Protein AF-A0A813FL93-F1 (afdb_monomer_lite)

Foldseek 3Di:
DVVVCCVVPVVVLVVLQQVLQCVQVVHDPPDDGQQLVCLLAPDQPALPQLVSVVSNLVSVLVNCVVVVNNVVSVVLVVLVVVQVVVCVVVVNDNPPSVVSNPDDDRPSVSNNVNNDDDDPPDDPDPSSDDPVNVVVVVVVVVVVVVVVVVVVVVVPPPDPDPPDPQPADPVRDGDDPDDPDDDDDDDDDD

Secondary structure (DSSP, 8-state):
-HHHHHHH-HHHHHHHHHHHHHHHTTPPTTPPPPHHHHHHHH---TT-HHHHHHHHHHHHHHHHHHTT-HHHHHHHHHHHHHHHHHHHHTTT--TTTHHHHT-PPP-HHHHHTT-PPPPTT-----TTS-HHHHHHHHHHHHHHHHHHHHHHHHHSPPPPPP-----B-TTS-B-PPPP-----------

Sequence (190 aa):
MLRTALTSKPDYFTNHFRQVMRNSLNLATGVTTRSRDYVTMRTELSDHRPTINWAWLLGGVWDVLERGQPAEAQARVSLAMTVGEKVSVDHGSWMLWRGLSCEDLPPYALIAGHVRPPTPGVLTANRTADALWLEVLLSHLKEINTYSEARKRLTRGPSPAPLLPVHLDADGVPLLPKAKKNHLCYLDFL

Organism: Polarella glacialis (NCBI:txid89957)

pLDDT: mean 78.59, std 16.44, range [34.69, 96.19]

Structure (mmCIF, N/CA/C/O backbone):
data_AF-A0A813FL93-F1
#
_entry.id   AF-A0A813FL93-F1
#
loop_
_atom_site.group_PDB
_atom_site.id
_atom_site.type_symbol
_atom_site.label_atom_id
_atom_site.label_alt_id
_atom_site.label_comp_id
_atom_site.label_asym_id
_atom_site.label_entity_id
_atom_site.label_seq_id
_atom_site.pdbx_PDB_ins_code
_atom_site.Cartn_x
_atom_site.Cartn_y
_atom_site.Cartn_z
_atom_site.occupancy
_atom_site.B_iso_or_equiv
_atom_site.auth_seq_id
_atom_site.auth_comp_id
_atom_site.auth_asym_id
_atom_site.auth_atom_id
_atom_site.pdbx_PDB_model_num
ATOM 1 N N . MET A 1 1 ? -12.447 3.802 16.814 1.00 73.62 1 MET A N 1
ATOM 2 C CA . MET A 1 1 ? -13.586 3.345 15.985 1.00 73.62 1 MET A CA 1
ATOM 3 C C . MET A 1 1 ? -13.140 2.639 14.700 1.00 73.62 1 MET A C 1
ATOM 5 O O . MET A 1 1 ? -13.512 1.487 14.531 1.00 73.62 1 MET A O 1
ATOM 9 N N . LEU A 1 2 ? -12.276 3.229 13.855 1.00 83.75 2 LEU A N 1
ATOM 10 C CA . LEU A 1 2 ? -11.780 2.571 12.623 1.00 83.75 2 LEU A CA 1
ATOM 11 C C . LEU A 1 2 ? -11.099 1.207 12.860 1.00 83.75 2 LEU A C 1
ATOM 13 O O . LEU A 1 2 ? -11.343 0.259 12.123 1.00 83.75 2 LEU A O 1
ATOM 17 N N . ARG A 1 3 ? -10.308 1.075 13.935 1.00 86.62 3 ARG A N 1
ATOM 18 C CA . ARG A 1 3 ? -9.653 -0.195 14.305 1.00 86.62 3 ARG A CA 1
ATOM 19 C C . ARG A 1 3 ? -10.649 -1.342 14.514 1.00 86.62 3 ARG A C 1
ATOM 21 O O . ARG A 1 3 ? -10.398 -2.451 14.068 1.00 86.62 3 ARG A O 1
ATOM 28 N N . THR A 1 4 ? -11.774 -1.069 15.172 1.00 89.88 4 THR A N 1
ATOM 29 C CA . THR A 1 4 ? -12.840 -2.055 15.406 1.00 89.88 4 THR A CA 1
ATOM 30 C C . THR A 1 4 ? -13.600 -2.369 14.118 1.00 89.88 4 THR A C 1
ATOM 32 O O . THR A 1 4 ? -14.013 -3.505 13.900 1.00 89.88 4 THR A O 1
ATOM 35 N N . ALA A 1 5 ? -13.771 -1.378 13.238 1.00 87.56 5 ALA A N 1
ATOM 36 C CA . ALA A 1 5 ? -14.405 -1.576 11.936 1.00 87.56 5 ALA A CA 1
ATOM 37 C C . ALA A 1 5 ? -13.592 -2.522 11.037 1.00 87.56 5 ALA A C 1
ATOM 39 O O . ALA A 1 5 ? -14.183 -3.313 10.313 1.00 87.56 5 ALA A O 1
ATOM 40 N N . LEU A 1 6 ? -12.257 -2.495 11.126 1.00 88.69 6 LEU A N 1
ATOM 41 C CA . LEU A 1 6 ? -11.389 -3.363 10.326 1.00 88.69 6 LEU A CA 1
ATOM 42 C C . LEU A 1 6 ? -11.627 -4.859 10.594 1.00 88.69 6 LEU A C 1
ATOM 44 O O . LEU A 1 6 ? -11.587 -5.653 9.663 1.00 88.69 6 LEU A O 1
ATOM 48 N N . THR A 1 7 ? -11.896 -5.246 11.844 1.00 92.81 7 THR A N 1
ATOM 49 C CA . THR A 1 7 ? -12.172 -6.648 12.204 1.00 92.81 7 THR A CA 1
ATOM 50 C C . THR A 1 7 ? -13.645 -7.018 12.073 1.00 92.81 7 THR A C 1
ATOM 52 O O . THR A 1 7 ? -13.957 -8.146 11.711 1.00 92.81 7 THR A O 1
ATOM 55 N N . SER A 1 8 ? -14.557 -6.086 12.361 1.00 94.19 8 SER A N 1
ATOM 56 C CA . SER A 1 8 ? -16.004 -6.354 12.328 1.00 94.19 8 SER A CA 1
ATOM 57 C C . SER A 1 8 ? -16.630 -6.251 10.935 1.00 94.19 8 SER A C 1
ATOM 59 O O . SER A 1 8 ? -17.620 -6.928 10.671 1.00 94.19 8 SER A O 1
ATOM 61 N N . LYS A 1 9 ? -16.093 -5.399 10.052 1.00 92.62 9 LYS A N 1
ATOM 62 C CA . LYS A 1 9 ? -16.593 -5.155 8.686 1.00 92.62 9 LYS A CA 1
ATOM 63 C C . LYS A 1 9 ? -15.433 -4.913 7.698 1.00 92.62 9 LYS A C 1
ATOM 65 O O . LYS A 1 9 ? -15.362 -3.837 7.098 1.00 92.62 9 LYS A O 1
ATOM 70 N N . PRO A 1 10 ? -14.522 -5.885 7.502 1.00 90.81 10 PRO A N 1
ATOM 71 C CA . PRO A 1 10 ? -13.389 -5.739 6.580 1.00 90.81 10 PRO A CA 1
ATOM 72 C C . PRO A 1 10 ? -13.829 -5.464 5.133 1.00 90.81 10 PRO A C 1
ATOM 74 O O . PRO A 1 10 ? -13.189 -4.679 4.432 1.00 90.81 10 PRO A O 1
ATOM 77 N N . ASP A 1 11 ? -14.963 -6.033 4.714 1.00 91.69 11 ASP A N 1
ATOM 78 C CA . ASP A 1 11 ? -15.489 -5.906 3.349 1.00 91.69 11 ASP A CA 1
ATOM 79 C C . ASP A 1 11 ? -15.793 -4.465 2.945 1.00 91.69 11 ASP A C 1
ATOM 81 O O . ASP A 1 11 ? -15.722 -4.108 1.773 1.00 91.69 11 ASP A O 1
ATOM 85 N N . TYR A 1 12 ? -16.125 -3.604 3.906 1.00 90.94 12 TYR A N 1
ATOM 86 C CA . TYR A 1 12 ? -16.386 -2.199 3.621 1.00 90.94 12 TYR A CA 1
ATOM 87 C C . TYR A 1 12 ? -15.131 -1.493 3.082 1.00 90.94 12 TYR A C 1
ATOM 89 O O . TYR A 1 12 ? -15.214 -0.771 2.089 1.00 90.94 12 TYR A O 1
ATOM 97 N N . PHE A 1 13 ? -13.959 -1.761 3.667 1.00 90.12 13 PHE A N 1
ATOM 98 C CA . PHE A 1 13 ? -12.692 -1.173 3.225 1.00 90.12 13 PHE A CA 1
ATOM 99 C C . PHE A 1 13 ? -12.288 -1.691 1.847 1.00 90.12 13 PHE A C 1
ATOM 101 O O . PHE A 1 13 ? -11.890 -0.914 0.977 1.00 90.12 13 PHE A O 1
ATOM 108 N N . THR A 1 14 ? -12.418 -3.001 1.633 1.00 90.75 14 THR A N 1
ATOM 109 C CA . THR A 1 14 ? -12.028 -3.621 0.365 1.00 90.75 14 THR A CA 1
ATOM 110 C C . THR A 1 14 ? -12.966 -3.213 -0.769 1.00 90.75 14 THR A C 1
ATOM 112 O O . THR A 1 14 ? -12.498 -2.885 -1.859 1.00 90.75 14 THR A O 1
ATOM 115 N N . ASN A 1 15 ? -14.277 -3.140 -0.516 1.00 90.75 15 ASN A N 1
ATOM 116 C CA . ASN A 1 15 ? -15.260 -2.670 -1.491 1.00 90.75 15 ASN A CA 1
ATOM 117 C C . ASN A 1 15 ? -15.088 -1.186 -1.821 1.00 90.75 15 ASN A C 1
ATOM 119 O O . ASN A 1 15 ? -15.147 -0.837 -3.001 1.00 90.75 15 ASN A O 1
ATOM 123 N N . HIS A 1 16 ? -14.824 -0.339 -0.818 1.00 90.25 16 HIS A N 1
ATOM 124 C CA . HIS A 1 16 ? -14.510 1.074 -1.037 1.00 90.25 16 HIS A CA 1
ATOM 125 C C . HIS A 1 16 ? -13.288 1.219 -1.949 1.00 90.25 16 HIS A C 1
ATOM 127 O O . HIS A 1 16 ? -13.364 1.865 -2.994 1.00 90.25 16 HIS A O 1
ATOM 133 N N . PHE A 1 17 ? -12.184 0.543 -1.618 1.00 89.19 17 PHE A N 1
ATOM 134 C CA . PHE A 1 17 ? -10.969 0.603 -2.427 1.00 89.19 17 PHE A CA 1
ATOM 135 C C . PHE A 1 17 ? -11.204 0.088 -3.856 1.00 89.19 17 PHE A C 1
ATOM 137 O O . PHE A 1 17 ? -10.815 0.739 -4.827 1.00 89.19 17 PHE A O 1
ATOM 144 N N . ARG A 1 18 ? -11.934 -1.024 -4.013 1.00 89.06 18 ARG A N 1
ATOM 145 C CA . ARG A 1 18 ? -12.301 -1.568 -5.328 1.00 89.06 18 ARG A CA 1
ATOM 146 C C . ARG A 1 18 ? -13.141 -0.582 -6.144 1.00 89.06 18 ARG A C 1
ATOM 148 O O . ARG A 1 18 ? -12.924 -0.439 -7.346 1.00 89.06 18 ARG A O 1
ATOM 155 N N . GLN A 1 19 ? -14.082 0.116 -5.509 1.00 88.06 19 GLN A N 1
ATOM 156 C CA . GLN A 1 19 ? -14.891 1.149 -6.156 1.00 88.06 19 GLN A CA 1
ATOM 157 C C . GLN A 1 19 ? -14.036 2.344 -6.593 1.00 88.06 19 GLN A C 1
ATOM 159 O O . GLN A 1 19 ? -14.157 2.784 -7.736 1.00 88.06 19 GLN A O 1
ATOM 164 N N . VAL A 1 20 ? -13.133 2.825 -5.733 1.00 86.88 20 VAL A N 1
ATOM 165 C CA . VAL A 1 20 ? -12.206 3.916 -6.071 1.00 86.88 20 VAL A CA 1
ATOM 166 C C . VAL A 1 20 ? -11.3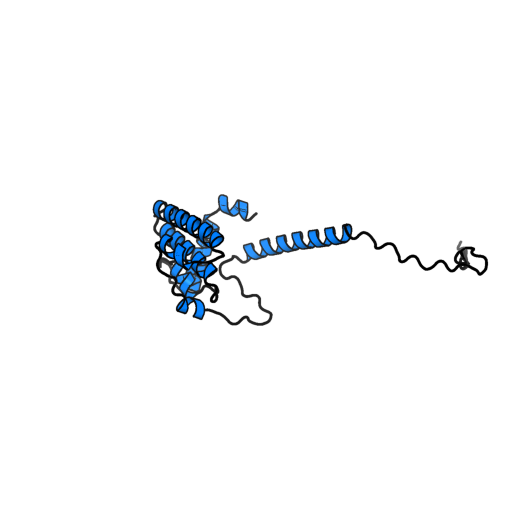45 3.550 -7.275 1.00 86.88 20 VAL A C 1
ATOM 168 O O . VAL A 1 20 ? -11.230 4.355 -8.202 1.00 86.88 20 VAL A O 1
ATOM 171 N N . MET A 1 21 ? -10.764 2.347 -7.300 1.00 87.06 21 MET A N 1
ATOM 172 C CA . MET A 1 21 ? -9.922 1.912 -8.418 1.00 87.06 21 MET A CA 1
ATOM 173 C C . MET A 1 21 ? -10.705 1.868 -9.733 1.00 87.06 21 MET A C 1
ATOM 175 O O . MET A 1 21 ? -10.244 2.419 -10.734 1.00 87.06 21 MET A O 1
ATOM 179 N N . ARG A 1 22 ? -11.914 1.290 -9.724 1.00 84.94 22 ARG A N 1
ATOM 180 C CA . ARG A 1 22 ? -12.788 1.247 -10.909 1.00 84.94 22 ARG A CA 1
ATOM 181 C C . ARG A 1 22 ? -13.133 2.639 -11.421 1.00 84.94 22 ARG A C 1
ATOM 183 O O . ARG A 1 22 ? -12.944 2.912 -12.604 1.00 84.94 22 ARG A O 1
ATOM 190 N N . ASN A 1 23 ? -13.581 3.519 -10.525 1.00 84.38 23 ASN A N 1
ATOM 191 C CA . ASN A 1 23 ? -13.946 4.892 -10.865 1.00 84.38 23 ASN A CA 1
ATOM 192 C C . ASN A 1 23 ? -12.745 5.659 -11.427 1.00 84.38 23 ASN A C 1
ATOM 194 O O . ASN A 1 23 ? -12.868 6.397 -12.397 1.00 84.38 23 ASN A O 1
ATOM 198 N N . SER A 1 24 ? -11.563 5.455 -10.846 1.00 80.88 24 SER A N 1
ATOM 199 C CA . SER A 1 24 ? -10.344 6.149 -11.267 1.00 80.88 24 SER A CA 1
ATOM 200 C C . SER A 1 24 ? -9.864 5.701 -12.648 1.00 80.88 24 SER A C 1
ATOM 202 O O . SER A 1 24 ? -9.322 6.505 -13.408 1.00 80.88 24 SER A O 1
ATOM 204 N N . LEU A 1 25 ? -10.060 4.430 -12.990 1.00 81.75 25 LEU A N 1
ATOM 205 C CA . LEU A 1 25 ? -9.671 3.867 -14.281 1.00 81.75 25 LEU A CA 1
ATOM 206 C C . LEU A 1 25 ? -10.780 3.963 -15.344 1.00 81.75 25 LEU A C 1
ATOM 208 O O . LEU A 1 25 ? -10.573 3.500 -16.461 1.00 81.75 25 LEU A O 1
ATOM 212 N N . ASN A 1 26 ? -11.926 4.584 -15.028 1.00 80.75 26 ASN A N 1
ATOM 213 C CA . ASN A 1 26 ? -13.111 4.646 -15.896 1.00 80.75 26 ASN A CA 1
ATOM 214 C C . ASN A 1 26 ? -13.532 3.263 -16.431 1.00 80.75 26 ASN A C 1
ATOM 216 O O . ASN A 1 26 ? -13.968 3.132 -17.575 1.00 80.75 26 ASN A O 1
ATOM 220 N N . LEU A 1 27 ? -13.364 2.217 -15.619 1.00 76.62 27 LEU A N 1
ATOM 221 C CA . LEU A 1 27 ? -13.672 0.850 -16.031 1.00 76.62 27 LEU A CA 1
ATOM 222 C C . LEU A 1 27 ? -15.179 0.597 -15.965 1.00 76.62 27 LEU A C 1
ATOM 224 O O . LEU A 1 27 ? -15.846 0.989 -15.005 1.00 76.62 27 LEU A O 1
ATOM 228 N N . ALA A 1 28 ? -15.701 -0.106 -16.971 1.00 72.06 28 ALA A N 1
ATOM 229 C CA . ALA A 1 28 ? -17.082 -0.571 -16.977 1.00 72.06 28 ALA A CA 1
ATOM 230 C C . ALA A 1 28 ? -17.351 -1.558 -15.826 1.00 72.06 28 ALA A C 1
ATOM 232 O O . ALA A 1 28 ? -16.451 -2.239 -15.318 1.00 72.06 28 ALA A O 1
ATOM 233 N N . THR A 1 29 ? -18.617 -1.660 -15.422 1.00 68.62 29 THR A N 1
ATOM 234 C CA . THR A 1 29 ? -19.061 -2.616 -14.406 1.00 68.62 29 THR A CA 1
ATOM 235 C C . THR A 1 29 ? -18.775 -4.052 -14.863 1.00 68.62 29 THR A C 1
ATOM 237 O O . THR A 1 29 ? -19.137 -4.450 -15.963 1.00 68.62 29 THR A O 1
ATOM 240 N N . GLY A 1 30 ? -18.095 -4.835 -14.018 1.00 66.44 30 GLY A N 1
ATOM 241 C CA . GLY A 1 30 ? -17.758 -6.240 -14.296 1.00 66.44 30 GLY A CA 1
ATOM 242 C C . GLY A 1 30 ? -16.329 -6.499 -14.784 1.00 66.44 30 GLY A C 1
ATOM 243 O O . GLY A 1 30 ? -15.916 -7.654 -14.817 1.00 66.44 30 GLY A O 1
ATOM 244 N N . VAL A 1 31 ? -15.538 -5.463 -15.091 1.00 74.06 31 VAL A N 1
ATOM 245 C CA . VAL A 1 31 ? -14.110 -5.635 -15.411 1.00 74.06 31 VAL A CA 1
ATOM 246 C C . VAL A 1 31 ? -13.294 -5.765 -14.123 1.00 74.06 31 VAL A C 1
ATOM 248 O O . VAL A 1 31 ? -13.361 -4.904 -13.239 1.00 74.06 31 VAL A O 1
ATOM 251 N N . THR A 1 32 ? -12.507 -6.838 -14.011 1.00 69.50 32 THR A N 1
ATOM 252 C CA . THR A 1 32 ? -11.575 -7.033 -12.894 1.00 69.50 32 THR A CA 1
ATOM 253 C C . THR A 1 32 ? -10.476 -5.982 -12.956 1.00 69.50 32 THR A C 1
ATOM 255 O O . THR A 1 32 ? -9.751 -5.876 -13.942 1.00 69.50 32 THR A O 1
ATOM 258 N N . THR A 1 33 ? -10.359 -5.191 -11.895 1.00 77.44 33 THR A N 1
ATOM 259 C CA . THR A 1 33 ? -9.357 -4.134 -11.787 1.00 77.44 33 THR A CA 1
ATOM 260 C C . THR A 1 33 ? -8.115 -4.666 -11.094 1.00 77.44 33 THR A C 1
ATOM 262 O O . THR A 1 33 ? -8.227 -5.188 -9.986 1.00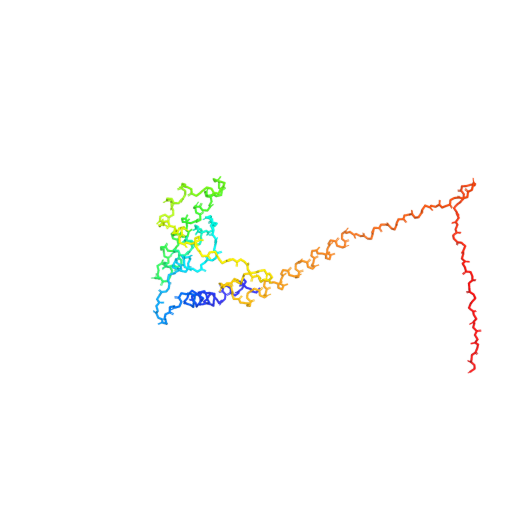 77.44 33 THR A O 1
ATOM 265 N N . ARG A 1 34 ? -6.941 -4.502 -11.709 1.00 85.62 34 ARG A N 1
ATOM 266 C CA . ARG A 1 34 ? -5.669 -4.780 -11.037 1.00 85.62 34 ARG A CA 1
ATOM 267 C C . ARG A 1 34 ? -5.231 -3.548 -10.257 1.00 85.62 34 ARG A C 1
ATOM 269 O O . ARG A 1 34 ? -5.220 -2.431 -10.781 1.00 85.62 34 ARG A O 1
ATOM 276 N N . SER A 1 35 ? -4.829 -3.743 -9.011 1.00 87.50 35 SER A N 1
ATOM 277 C CA . SER A 1 35 ? -4.273 -2.690 -8.169 1.00 87.50 35 SER A CA 1
ATOM 278 C C . SER A 1 35 ? -2.995 -2.111 -8.772 1.00 87.50 35 SER A C 1
ATOM 280 O O . SER A 1 35 ? -2.734 -0.922 -8.596 1.00 87.50 35 SER A O 1
ATOM 282 N N . ARG A 1 36 ? -2.206 -2.902 -9.509 1.00 89.06 36 ARG A N 1
ATOM 283 C CA . ARG A 1 36 ? -1.011 -2.401 -10.210 1.00 89.06 36 ARG A CA 1
ATOM 284 C C . ARG A 1 36 ? -1.328 -1.434 -11.346 1.00 89.06 36 ARG A C 1
ATOM 286 O O . ARG A 1 36 ? -0.588 -0.467 -11.533 1.00 89.06 36 ARG A O 1
ATOM 293 N N . ASP A 1 37 ? -2.447 -1.623 -12.041 1.00 87.38 37 ASP A N 1
ATOM 294 C CA . ASP A 1 37 ? -2.904 -0.688 -13.078 1.00 87.38 37 ASP A CA 1
ATOM 295 C C . ASP A 1 37 ? -3.294 0.651 -12.437 1.00 87.38 37 ASP A C 1
ATOM 297 O O . ASP A 1 37 ? -2.918 1.723 -12.912 1.00 87.38 37 ASP A O 1
ATOM 301 N N . TYR A 1 38 ? -3.959 0.598 -11.278 1.00 86.56 38 TYR A N 1
ATOM 302 C CA . TYR A 1 38 ? -4.270 1.788 -10.486 1.00 86.56 38 TYR A CA 1
ATOM 303 C C . TYR A 1 38 ? -3.008 2.526 -9.997 1.00 86.56 38 TYR A C 1
ATOM 305 O O . TYR A 1 38 ? -2.919 3.754 -10.117 1.00 86.56 38 TYR A O 1
ATOM 313 N N . VAL A 1 39 ? -2.009 1.791 -9.487 1.00 87.12 39 VAL A N 1
ATOM 314 C CA . VAL A 1 39 ? -0.704 2.356 -9.089 1.00 87.12 39 VAL A CA 1
ATOM 315 C C . VAL A 1 39 ? -0.002 3.015 -10.276 1.00 87.12 39 VAL A C 1
ATOM 317 O O . VAL A 1 39 ? 0.570 4.091 -10.136 1.00 87.12 39 VAL A O 1
ATOM 320 N N . THR A 1 40 ? -0.106 2.414 -11.455 1.00 84.56 40 THR A N 1
ATOM 321 C CA . THR A 1 40 ? 0.534 2.913 -12.673 1.00 84.56 40 THR A CA 1
ATOM 322 C C . THR A 1 40 ? -0.110 4.192 -13.201 1.00 84.56 40 THR A C 1
ATOM 324 O O . THR A 1 40 ? 0.597 5.110 -13.604 1.00 84.56 40 THR A O 1
ATOM 327 N N . MET A 1 41 ? -1.443 4.249 -13.224 1.00 77.38 41 MET A N 1
ATOM 328 C CA . MET A 1 41 ? -2.177 5.262 -13.991 1.00 77.38 41 MET A CA 1
ATOM 329 C C . MET A 1 41 ? -2.686 6.444 -13.166 1.00 77.38 41 MET A C 1
ATOM 331 O O . MET A 1 41 ? -3.063 7.472 -13.728 1.00 77.38 41 MET A O 1
ATOM 335 N N . ARG A 1 42 ? -2.852 6.283 -11.849 1.00 70.81 42 ARG A N 1
ATOM 336 C CA . ARG A 1 42 ? -3.671 7.223 -11.057 1.00 70.81 42 ARG A CA 1
ATOM 337 C C . ARG A 1 42 ? -3.109 7.583 -9.701 1.00 70.81 42 ARG A C 1
ATOM 339 O O . ARG A 1 42 ? -3.659 8.457 -9.034 1.00 70.81 42 ARG A O 1
ATOM 346 N N . THR A 1 43 ? -2.042 6.922 -9.292 1.00 69.00 43 THR A N 1
ATOM 347 C CA . THR A 1 43 ? -1.470 7.131 -7.977 1.00 69.00 43 THR A CA 1
ATOM 348 C C . THR A 1 43 ? -0.532 8.338 -7.983 1.00 69.00 43 THR A C 1
ATOM 350 O O . THR A 1 43 ? 0.443 8.385 -8.726 1.00 69.00 43 THR A O 1
ATOM 353 N N . GLU A 1 44 ? -0.812 9.315 -7.121 1.00 73.19 44 GLU A N 1
ATOM 354 C CA . GLU A 1 44 ? -0.041 10.562 -6.980 1.00 73.19 44 GLU A CA 1
ATOM 355 C C . GLU A 1 44 ? 1.228 10.362 -6.122 1.00 73.19 44 GLU A C 1
ATOM 357 O O . GLU A 1 44 ? 1.536 11.157 -5.239 1.00 73.19 44 GLU A O 1
ATOM 362 N N . LEU A 1 45 ? 1.973 9.272 -6.343 1.00 73.44 45 LEU A N 1
ATOM 363 C CA . LEU A 1 45 ? 3.171 8.943 -5.551 1.00 73.44 45 LEU A CA 1
ATOM 364 C C . LEU A 1 45 ? 4.418 9.748 -5.931 1.00 73.44 45 LEU A C 1
ATOM 366 O O . LEU A 1 45 ? 5.439 9.638 -5.248 1.00 73.44 45 LEU A O 1
ATOM 370 N N . SER A 1 46 ? 4.333 10.578 -6.976 1.00 72.50 46 SER A N 1
ATOM 371 C CA . SER A 1 46 ? 5.470 11.335 -7.508 1.00 72.50 46 SER A CA 1
ATOM 372 C C . SER A 1 46 ? 6.660 10.417 -7.844 1.00 72.50 46 SER A C 1
ATOM 374 O O . SER A 1 46 ? 6.469 9.221 -8.042 1.00 72.50 46 SER A O 1
ATOM 376 N N . ASP A 1 47 ? 7.885 10.941 -7.918 1.00 81.25 47 ASP A N 1
ATOM 377 C CA . ASP A 1 47 ? 9.124 10.164 -8.124 1.00 81.25 47 ASP A CA 1
ATOM 378 C C . ASP A 1 47 ? 9.682 9.565 -6.810 1.00 81.25 47 ASP A C 1
ATOM 380 O O . ASP A 1 47 ? 10.876 9.295 -6.659 1.00 81.25 47 ASP A O 1
ATOM 384 N N . HIS A 1 48 ? 8.833 9.345 -5.799 1.00 86.62 48 HIS A N 1
ATOM 385 C CA . HIS A 1 48 ? 9.288 8.781 -4.530 1.00 86.62 48 HIS A CA 1
ATOM 386 C C . HIS A 1 48 ? 9.454 7.255 -4.620 1.00 86.62 48 HIS A C 1
ATOM 388 O O . HIS A 1 48 ? 8.592 6.468 -4.212 1.00 86.62 48 HIS A O 1
ATOM 394 N N . ARG A 1 49 ? 10.608 6.828 -5.149 1.00 87.62 49 ARG A N 1
ATOM 395 C CA . ARG A 1 49 ? 10.924 5.419 -5.445 1.00 87.62 49 ARG A CA 1
ATOM 396 C C . ARG A 1 49 ? 10.653 4.439 -4.298 1.00 87.62 49 ARG A C 1
ATOM 398 O O . ARG A 1 49 ? 10.092 3.383 -4.588 1.00 87.62 49 ARG A O 1
ATOM 405 N N . PRO A 1 50 ? 10.999 4.712 -3.023 1.00 88.25 50 PRO A N 1
ATOM 406 C CA . PRO A 1 50 ? 10.700 3.775 -1.940 1.00 88.25 50 PRO A CA 1
ATOM 407 C C . PRO A 1 50 ? 9.199 3.512 -1.777 1.00 88.25 50 PRO A C 1
ATOM 409 O O . PRO A 1 50 ? 8.793 2.361 -1.641 1.00 88.25 50 PRO A O 1
ATOM 412 N N . THR A 1 51 ? 8.358 4.548 -1.861 1.00 89.00 51 THR A N 1
ATOM 413 C CA . THR A 1 51 ? 6.901 4.366 -1.734 1.00 89.00 51 THR A CA 1
ATOM 414 C C . THR A 1 51 ? 6.308 3.712 -2.974 1.00 89.00 51 THR A C 1
ATOM 416 O O . THR A 1 51 ? 5.412 2.887 -2.837 1.00 89.00 51 THR A O 1
ATOM 419 N N . ILE A 1 52 ? 6.835 4.006 -4.169 1.00 90.12 52 ILE A N 1
ATOM 420 C CA . ILE A 1 52 ? 6.433 3.312 -5.402 1.00 90.12 52 ILE A CA 1
ATOM 421 C C . ILE A 1 52 ? 6.681 1.805 -5.279 1.00 90.12 52 ILE A C 1
ATOM 423 O O . ILE A 1 52 ? 5.785 1.021 -5.582 1.00 90.12 52 ILE A O 1
ATOM 427 N N . ASN A 1 53 ? 7.861 1.390 -4.802 1.00 90.88 53 ASN A N 1
ATOM 428 C CA . ASN A 1 53 ? 8.145 -0.033 -4.594 1.00 90.88 53 ASN A CA 1
ATOM 429 C C . ASN A 1 53 ? 7.151 -0.668 -3.626 1.00 90.88 53 ASN A C 1
ATOM 431 O O . ASN A 1 53 ? 6.581 -1.709 -3.934 1.00 90.88 53 ASN A O 1
ATOM 435 N N . TRP A 1 54 ? 6.907 -0.031 -2.480 1.00 91.56 54 TRP A N 1
ATOM 436 C CA . TRP A 1 54 ? 5.955 -0.550 -1.501 1.00 91.56 54 TRP A CA 1
ATOM 437 C C . TRP A 1 54 ? 4.538 -0.668 -2.058 1.00 91.56 54 TRP A C 1
ATOM 439 O O . TRP A 1 54 ? 3.909 -1.714 -1.910 1.00 91.56 54 TRP A O 1
ATOM 449 N N . ALA A 1 55 ? 4.053 0.366 -2.743 1.00 90.81 55 ALA A N 1
ATOM 450 C CA . ALA A 1 55 ? 2.744 0.342 -3.384 1.00 90.81 55 ALA A CA 1
ATOM 451 C C . ALA A 1 55 ? 2.648 -0.768 -4.444 1.00 90.81 55 ALA A C 1
ATOM 453 O O . ALA A 1 55 ? 1.610 -1.412 -4.568 1.00 90.81 55 ALA A O 1
ATOM 454 N N . TRP A 1 56 ? 3.736 -1.039 -5.168 1.00 92.06 56 TRP A N 1
ATOM 455 C CA . TRP A 1 56 ? 3.796 -2.099 -6.174 1.00 92.06 56 TRP A CA 1
ATOM 456 C C . TRP A 1 56 ? 3.778 -3.514 -5.585 1.00 92.06 56 TRP A C 1
ATOM 458 O O . TRP A 1 56 ? 3.074 -4.392 -6.101 1.00 92.06 56 TRP A O 1
ATOM 468 N N . LEU A 1 57 ? 4.514 -3.732 -4.488 1.00 92.81 57 LEU A N 1
ATOM 469 C CA . LEU A 1 57 ? 4.505 -4.995 -3.743 1.00 92.81 57 LEU A CA 1
ATOM 470 C C . LEU A 1 57 ? 3.107 -5.274 -3.181 1.00 92.81 57 LEU A C 1
ATOM 472 O O . LEU A 1 57 ? 2.539 -6.337 -3.425 1.00 92.81 57 LEU A O 1
ATOM 476 N N . LEU A 1 58 ? 2.514 -4.287 -2.504 1.00 93.25 58 LEU A N 1
ATOM 477 C CA . LEU A 1 58 ? 1.170 -4.406 -1.935 1.00 93.25 58 LEU A CA 1
ATOM 478 C C . LEU A 1 58 ? 0.096 -4.574 -3.017 1.00 93.25 58 LEU A C 1
ATOM 480 O O . LEU A 1 58 ? -0.821 -5.374 -2.844 1.00 93.25 58 LEU A O 1
ATOM 484 N N . GLY A 1 59 ? 0.234 -3.887 -4.155 1.00 92.56 59 GLY A N 1
ATOM 485 C CA . GLY A 1 59 ? -0.654 -4.068 -5.303 1.00 92.56 59 GLY A CA 1
ATOM 486 C C . GLY A 1 59 ? -0.597 -5.487 -5.872 1.00 92.56 59 GLY A C 1
ATOM 487 O O . GLY A 1 59 ? -1.629 -6.044 -6.227 1.00 92.56 59 GLY A O 1
ATOM 488 N N . GLY A 1 60 ? 0.582 -6.116 -5.879 1.00 93.00 60 GLY A N 1
ATOM 489 C CA . GLY A 1 60 ? 0.726 -7.523 -6.262 1.00 93.00 60 GLY A CA 1
ATOM 490 C C . GLY A 1 60 ? 0.003 -8.475 -5.323 1.00 93.00 60 GLY A C 1
ATOM 491 O O . GLY A 1 60 ? -0.724 -9.356 -5.774 1.00 93.00 60 GLY A O 1
ATOM 492 N N . VAL A 1 61 ? 0.165 -8.271 -4.013 1.00 94.94 61 VAL A N 1
ATOM 493 C CA . VAL A 1 61 ? -0.559 -9.038 -2.988 1.00 94.94 61 VAL A CA 1
ATOM 494 C C . VAL A 1 61 ? -2.068 -8.904 -3.192 1.00 94.94 61 VAL A C 1
ATOM 496 O O . VAL A 1 61 ? -2.773 -9.911 -3.203 1.00 94.94 61 VAL A O 1
ATOM 499 N N . TRP A 1 62 ? -2.558 -7.682 -3.411 1.00 93.75 62 TRP A N 1
ATOM 500 C CA . TRP A 1 62 ? -3.968 -7.427 -3.700 1.00 93.75 62 TRP A CA 1
ATOM 501 C C . TRP A 1 62 ? -4.453 -8.198 -4.936 1.00 93.75 62 TRP A C 1
ATOM 503 O O . TRP A 1 62 ? -5.462 -8.897 -4.871 1.00 93.75 62 TRP A O 1
ATOM 513 N N . ASP A 1 63 ? -3.710 -8.138 -6.042 1.00 93.19 63 ASP A N 1
ATOM 514 C CA . ASP A 1 63 ? -4.074 -8.805 -7.299 1.00 93.19 63 ASP A CA 1
ATOM 515 C C . ASP A 1 63 ? -4.143 -10.335 -7.160 1.00 93.19 63 ASP A C 1
ATOM 517 O O . ASP A 1 63 ? -4.909 -11.008 -7.848 1.00 93.19 63 ASP A O 1
ATOM 521 N N . VAL A 1 64 ? -3.345 -10.915 -6.265 1.00 94.12 64 VAL A N 1
ATOM 522 C CA . VAL A 1 64 ? -3.367 -12.351 -5.953 1.00 94.12 64 VAL A CA 1
ATOM 523 C C . VAL A 1 64 ? -4.562 -12.708 -5.066 1.00 94.12 64 VAL A C 1
ATOM 525 O O . VAL A 1 64 ? -5.206 -13.738 -5.280 1.00 94.12 64 VAL A O 1
ATOM 528 N N . LEU A 1 65 ? -4.897 -11.844 -4.106 1.00 93.12 65 LEU A N 1
ATOM 529 C CA . LEU A 1 65 ? -6.078 -12.010 -3.258 1.00 93.12 65 LEU A CA 1
ATOM 530 C C . LEU A 1 65 ? -7.373 -11.949 -4.079 1.00 93.12 65 LEU A C 1
ATOM 532 O O . LEU A 1 65 ? -8.238 -12.802 -3.892 1.00 93.12 65 LEU A O 1
ATOM 536 N N . GLU A 1 66 ? -7.478 -11.034 -5.048 1.00 91.06 66 GLU A N 1
ATOM 537 C CA . GLU A 1 66 ? -8.635 -10.960 -5.961 1.00 91.06 66 GLU A CA 1
ATOM 538 C C . GLU A 1 66 ? -8.769 -12.207 -6.853 1.00 91.06 66 GLU A C 1
ATOM 540 O O . GLU A 1 66 ? -9.870 -12.543 -7.284 1.00 91.06 66 GLU A O 1
ATOM 545 N N . ARG A 1 67 ? -7.668 -12.929 -7.107 1.00 91.94 67 ARG A N 1
ATOM 546 C CA . ARG A 1 67 ? -7.669 -14.216 -7.827 1.00 91.94 67 ARG A CA 1
ATOM 547 C C . ARG A 1 67 ? -8.027 -15.415 -6.940 1.00 91.94 67 ARG A C 1
ATOM 549 O O . ARG A 1 67 ? -8.070 -16.536 -7.439 1.00 91.94 67 ARG A O 1
ATOM 556 N N . GLY A 1 68 ? -8.266 -15.209 -5.643 1.00 92.62 68 GLY A N 1
ATOM 557 C CA . GLY A 1 68 ? -8.603 -16.286 -4.710 1.00 92.62 68 GLY A CA 1
ATOM 558 C C . GLY A 1 68 ? -7.421 -17.197 -4.365 1.00 92.62 68 GLY A C 1
ATOM 559 O O . GLY A 1 68 ? -7.627 -18.367 -4.054 1.00 92.62 68 GLY A O 1
ATOM 560 N N . GLN A 1 69 ? -6.186 -16.683 -4.415 1.00 95.06 69 GLN A N 1
ATOM 561 C CA . GLN A 1 69 ? -4.958 -17.444 -4.135 1.00 95.06 69 GLN A CA 1
ATOM 562 C C . GLN A 1 69 ? -4.301 -17.001 -2.807 1.00 95.06 69 GLN A C 1
ATOM 564 O O . GLN A 1 69 ? -3.222 -16.405 -2.807 1.00 95.06 69 GLN A O 1
ATOM 569 N N . PRO A 1 70 ? -4.907 -17.283 -1.637 1.00 95.00 70 PRO A N 1
ATOM 570 C CA . PRO A 1 70 ? -4.431 -16.751 -0.357 1.00 95.00 70 PRO A CA 1
ATOM 571 C C . PRO A 1 70 ? -3.034 -17.253 0.039 1.00 95.00 70 PRO A C 1
ATOM 573 O O . PRO A 1 70 ? -2.287 -16.512 0.670 1.00 95.00 70 PRO A O 1
ATOM 576 N N . ALA A 1 71 ? -2.653 -18.473 -0.354 1.00 96.19 71 ALA A N 1
ATOM 577 C CA . ALA A 1 71 ? -1.327 -19.022 -0.060 1.00 96.19 71 ALA A CA 1
ATOM 578 C C . ALA A 1 71 ? -0.205 -18.247 -0.776 1.00 96.19 71 ALA A C 1
ATOM 580 O O . ALA A 1 71 ? 0.809 -17.906 -0.170 1.00 96.19 71 ALA A O 1
ATOM 581 N N . GLU A 1 72 ? -0.409 -17.905 -2.051 1.00 94.94 72 GLU A N 1
ATOM 582 C CA . GLU A 1 72 ? 0.534 -17.079 -2.810 1.00 94.94 72 GLU A CA 1
ATOM 583 C C . GLU A 1 72 ? 0.582 -15.650 -2.249 1.00 94.94 72 GLU A C 1
ATOM 585 O O . GLU A 1 72 ? 1.659 -15.070 -2.124 1.00 94.94 72 GLU A O 1
ATOM 590 N N . ALA A 1 73 ? -0.564 -15.098 -1.836 1.00 95.25 73 ALA A N 1
ATOM 591 C CA . ALA A 1 73 ? -0.614 -13.787 -1.194 1.00 95.25 73 ALA A CA 1
ATOM 592 C C . ALA A 1 73 ? 0.181 -13.761 0.123 1.00 95.25 73 ALA A C 1
ATOM 594 O O . ALA A 1 73 ? 0.943 -12.824 0.355 1.00 95.25 73 ALA A O 1
ATOM 595 N N . GLN A 1 74 ? 0.059 -14.802 0.955 1.00 95.50 74 GLN A N 1
ATOM 596 C CA . GLN A 1 74 ? 0.851 -14.945 2.181 1.00 95.50 74 GLN A CA 1
ATOM 597 C C . GLN A 1 74 ? 2.351 -15.009 1.878 1.00 95.50 74 GLN A C 1
ATOM 599 O O . GLN A 1 74 ? 3.114 -14.258 2.480 1.00 95.50 74 GLN A O 1
ATOM 604 N N . ALA A 1 75 ? 2.768 -15.824 0.903 1.00 95.31 75 ALA A N 1
ATOM 605 C CA . ALA A 1 75 ? 4.171 -15.919 0.501 1.00 95.31 75 ALA A CA 1
ATOM 606 C C . ALA A 1 75 ? 4.733 -14.567 0.024 1.00 95.31 75 ALA A C 1
ATOM 608 O O . ALA A 1 75 ? 5.815 -14.156 0.448 1.00 95.31 75 ALA A O 1
ATOM 609 N N . ARG A 1 76 ? 3.973 -13.831 -0.799 1.00 94.25 76 ARG A N 1
ATOM 610 C CA . ARG A 1 76 ? 4.357 -12.490 -1.271 1.00 94.25 76 ARG A CA 1
ATOM 611 C C . ARG A 1 76 ? 4.461 -11.479 -0.128 1.00 94.25 76 ARG A C 1
ATOM 613 O O . ARG A 1 76 ? 5.405 -10.693 -0.105 1.00 94.25 76 ARG A O 1
ATOM 620 N N . VAL A 1 77 ? 3.543 -11.511 0.842 1.00 95.25 77 VAL A N 1
ATOM 621 C CA . VAL A 1 77 ? 3.624 -10.658 2.043 1.00 95.25 77 VAL A CA 1
ATOM 622 C C . VAL A 1 77 ? 4.866 -10.989 2.867 1.00 95.25 77 VAL A C 1
ATOM 624 O O . VAL A 1 77 ? 5.572 -10.070 3.276 1.00 95.25 77 VAL A O 1
ATOM 627 N N . SER A 1 78 ? 5.178 -12.271 3.076 1.00 94.50 78 SER A N 1
ATOM 628 C CA . SER A 1 78 ? 6.384 -12.684 3.804 1.00 94.50 78 SER A CA 1
ATOM 629 C C . SER A 1 78 ? 7.660 -12.174 3.131 1.00 94.50 78 SER A C 1
ATOM 631 O O . SER A 1 78 ? 8.505 -11.586 3.804 1.00 94.50 78 SER A O 1
ATOM 633 N N . LEU A 1 79 ? 7.769 -12.308 1.804 1.00 93.62 79 LEU A N 1
ATOM 634 C CA . LEU A 1 79 ? 8.897 -11.755 1.046 1.00 93.62 79 LEU A CA 1
ATOM 635 C C . LEU A 1 79 ? 8.959 -10.228 1.151 1.00 93.62 79 LEU A C 1
ATOM 637 O O . LEU A 1 79 ? 10.033 -9.676 1.384 1.00 93.62 79 LEU A O 1
ATOM 641 N N . ALA A 1 80 ? 7.821 -9.538 1.043 1.00 92.81 80 ALA A N 1
ATOM 642 C CA . ALA A 1 80 ? 7.761 -8.086 1.189 1.00 92.81 80 ALA A CA 1
ATOM 643 C C . ALA A 1 80 ? 8.232 -7.626 2.581 1.00 92.81 80 ALA A C 1
ATOM 645 O O . ALA A 1 80 ? 8.951 -6.633 2.682 1.00 92.81 80 ALA A O 1
ATOM 646 N N . MET A 1 81 ? 7.895 -8.362 3.646 1.00 93.69 81 MET A N 1
ATOM 647 C CA . MET A 1 81 ? 8.402 -8.086 4.995 1.00 93.69 81 MET A CA 1
ATOM 648 C C . MET A 1 81 ? 9.921 -8.261 5.079 1.00 93.69 81 MET A C 1
ATOM 650 O O . MET A 1 81 ? 10.600 -7.363 5.575 1.00 93.69 81 MET A O 1
ATOM 654 N N . THR A 1 82 ? 10.469 -9.350 4.527 1.00 93.06 82 THR A N 1
ATOM 655 C CA . THR A 1 82 ? 11.925 -9.563 4.478 1.00 93.06 82 THR A CA 1
ATOM 656 C C . THR A 1 82 ? 12.631 -8.449 3.707 1.00 93.06 82 THR A C 1
ATOM 658 O O . THR A 1 82 ? 13.640 -7.920 4.168 1.00 93.06 82 THR A O 1
ATOM 661 N N . VAL A 1 83 ? 12.087 -8.039 2.557 1.00 92.69 83 VAL A N 1
ATOM 662 C CA . VAL A 1 83 ? 12.608 -6.897 1.793 1.00 92.69 83 VAL A CA 1
ATOM 663 C C . VAL A 1 83 ? 12.582 -5.628 2.641 1.00 92.69 83 VAL A C 1
ATOM 665 O O . VAL A 1 83 ? 13.572 -4.906 2.665 1.00 92.69 83 VAL A O 1
ATOM 668 N N . GLY A 1 84 ? 11.501 -5.370 3.379 1.00 91.31 84 GLY A N 1
ATOM 669 C CA . GLY A 1 84 ? 11.387 -4.186 4.230 1.00 91.31 84 GLY A CA 1
ATOM 670 C C . GLY A 1 84 ? 12.426 -4.113 5.341 1.00 91.31 84 GLY A C 1
ATOM 671 O O . GLY A 1 84 ? 13.052 -3.068 5.521 1.00 91.31 84 GLY A O 1
ATOM 672 N N . GLU A 1 85 ? 12.655 -5.221 6.046 1.00 91.69 85 GLU A N 1
ATOM 673 C CA . GLU A 1 85 ? 13.703 -5.304 7.070 1.00 91.69 85 GLU A CA 1
ATOM 674 C C . GLU A 1 85 ? 15.074 -5.002 6.473 1.00 91.69 85 GLU A C 1
ATOM 676 O O . GLU A 1 85 ? 15.845 -4.206 7.011 1.00 91.69 85 GLU A O 1
ATOM 681 N N . LYS A 1 86 ? 15.368 -5.601 5.320 1.00 92.12 86 LYS A N 1
ATOM 682 C CA . LYS A 1 86 ? 16.676 -5.468 4.696 1.00 92.12 86 LYS A CA 1
ATOM 683 C C . LYS A 1 86 ? 16.910 -4.100 4.064 1.00 92.12 86 LYS A C 1
ATOM 685 O O . LYS A 1 86 ? 17.988 -3.541 4.224 1.00 92.12 86 LYS A O 1
ATOM 690 N N . VAL A 1 87 ? 15.887 -3.509 3.449 1.00 92.31 87 VAL A N 1
ATOM 691 C CA . VAL A 1 87 ? 15.923 -2.115 2.982 1.00 92.31 87 VAL A CA 1
ATOM 692 C C . VAL A 1 87 ? 16.185 -1.168 4.153 1.00 92.31 87 VAL A C 1
ATOM 694 O O . VAL A 1 87 ? 16.931 -0.207 3.993 1.00 92.31 87 VAL A O 1
ATOM 697 N N . SER A 1 88 ? 15.616 -1.427 5.336 1.00 90.00 88 SER A N 1
ATOM 698 C CA . SER A 1 88 ? 15.886 -0.611 6.525 1.00 90.00 88 SER A CA 1
ATOM 699 C C . SER A 1 88 ? 17.332 -0.735 7.011 1.00 90.00 88 SER A C 1
ATOM 701 O O . SER A 1 88 ? 17.916 0.269 7.415 1.00 90.00 88 SER A O 1
ATOM 703 N N . VAL A 1 89 ? 17.904 -1.944 6.984 1.00 92.69 89 VAL A N 1
ATOM 704 C CA . VAL A 1 89 ? 19.315 -2.184 7.338 1.00 92.69 89 VAL A CA 1
ATOM 705 C C . VAL A 1 89 ? 20.248 -1.488 6.347 1.00 92.69 89 VAL A C 1
ATOM 707 O O . VAL A 1 89 ? 21.217 -0.857 6.758 1.00 92.69 89 VAL A O 1
ATOM 710 N N . ASP A 1 90 ? 19.898 -1.500 5.063 1.00 90.56 90 ASP A N 1
ATOM 711 C CA . ASP A 1 90 ? 20.694 -0.896 3.993 1.00 90.56 90 ASP A CA 1
ATOM 712 C C . ASP A 1 90 ? 20.376 0.595 3.771 1.00 90.56 90 ASP A C 1
ATOM 714 O O . ASP A 1 90 ? 20.490 1.111 2.655 1.00 90.56 90 ASP A O 1
ATOM 718 N N . HIS A 1 91 ? 19.939 1.304 4.817 1.00 88.38 91 HIS A N 1
ATOM 719 C CA . HIS A 1 91 ? 19.659 2.747 4.795 1.00 88.38 91 HIS A CA 1
ATOM 720 C C . HIS A 1 91 ? 18.707 3.198 3.672 1.00 88.38 91 HIS A C 1
ATOM 722 O O . HIS A 1 91 ? 18.844 4.283 3.105 1.00 88.38 91 HIS A O 1
ATOM 728 N N . GLY A 1 92 ? 17.723 2.367 3.339 1.00 84.69 92 GLY A N 1
ATOM 729 C CA . GLY A 1 92 ? 16.749 2.643 2.289 1.00 84.69 92 GLY A CA 1
ATOM 730 C C . GLY A 1 92 ? 17.196 2.225 0.887 1.00 84.69 92 GLY A C 1
ATOM 731 O O . GLY A 1 92 ? 16.504 2.558 -0.076 1.00 84.69 92 GLY A O 1
ATOM 732 N N . SER A 1 93 ? 18.311 1.500 0.732 1.00 86.88 93 SER A N 1
ATOM 733 C CA . SER A 1 93 ? 18.730 0.967 -0.567 1.00 86.88 93 SER A CA 1
ATOM 734 C C . SER A 1 93 ? 17.858 -0.211 -1.003 1.00 86.88 93 SER A C 1
ATOM 736 O O . SER A 1 93 ? 17.748 -1.231 -0.328 1.00 86.88 93 SER A O 1
ATOM 738 N N . TRP A 1 94 ? 17.263 -0.088 -2.190 1.00 87.25 94 TRP A N 1
ATOM 739 C CA . TRP A 1 94 ? 16.425 -1.129 -2.799 1.00 87.25 94 TRP A CA 1
ATOM 740 C C . TRP A 1 94 ? 17.165 -1.982 -3.831 1.00 87.25 94 TRP A C 1
ATOM 742 O O . TRP A 1 94 ? 16.570 -2.888 -4.409 1.00 87.25 94 TRP A O 1
ATOM 752 N N . MET A 1 95 ? 18.427 -1.664 -4.130 1.00 82.75 95 MET A N 1
ATOM 753 C CA . MET A 1 95 ? 19.119 -2.199 -5.307 1.00 82.75 95 MET A CA 1
ATOM 754 C C . MET A 1 95 ? 19.254 -3.725 -5.257 1.00 82.75 95 MET A C 1
ATOM 756 O O . MET A 1 95 ? 19.000 -4.394 -6.253 1.00 82.75 95 MET A O 1
ATOM 760 N N . LEU A 1 96 ? 19.583 -4.262 -4.080 1.00 81.06 96 LEU A N 1
ATOM 761 C CA . LEU A 1 96 ? 19.764 -5.695 -3.857 1.00 81.06 96 LEU A CA 1
ATOM 762 C C . LEU A 1 96 ? 18.432 -6.410 -3.582 1.00 81.06 96 LEU A C 1
ATOM 764 O O . LEU A 1 96 ? 18.111 -7.424 -4.198 1.00 81.06 96 LEU A O 1
ATOM 768 N N . TRP A 1 97 ? 17.622 -5.855 -2.679 1.00 84.25 97 TRP A N 1
ATOM 769 C CA . TRP A 1 97 ? 16.448 -6.541 -2.126 1.00 84.25 97 TRP A CA 1
ATOM 770 C C . TRP A 1 97 ? 15.253 -6.611 -3.073 1.00 84.25 97 TRP A C 1
ATOM 772 O O . TRP A 1 97 ? 14.343 -7.405 -2.857 1.00 84.25 97 TRP A O 1
ATOM 782 N N . ARG A 1 98 ? 15.274 -5.866 -4.182 1.00 79.81 98 ARG A N 1
ATOM 783 C CA . ARG A 1 98 ? 14.286 -6.035 -5.257 1.00 79.81 98 ARG A CA 1
ATOM 784 C C . ARG A 1 98 ? 14.303 -7.429 -5.866 1.00 79.81 98 ARG A C 1
ATOM 786 O O . ARG A 1 98 ? 13.232 -7.959 -6.134 1.00 79.81 98 ARG A O 1
ATOM 793 N N . GLY A 1 99 ? 15.479 -8.035 -6.039 1.00 82.19 99 GLY A N 1
ATOM 794 C CA . GLY A 1 99 ? 15.581 -9.385 -6.602 1.00 82.19 99 GLY A CA 1
ATOM 795 C C . GLY A 1 99 ? 14.869 -10.435 -5.745 1.00 82.19 99 GLY A C 1
ATOM 796 O O . GLY A 1 99 ? 14.300 -11.382 -6.277 1.00 82.19 99 GLY A O 1
ATOM 797 N N . LEU A 1 100 ? 14.822 -10.214 -4.427 1.00 85.12 100 LEU A N 1
ATOM 798 C CA . LEU A 1 100 ? 14.144 -11.096 -3.478 1.00 85.12 100 LEU A CA 1
ATOM 799 C C . LEU A 1 100 ? 12.615 -10.983 -3.542 1.00 85.12 100 LEU A C 1
ATOM 801 O O . LEU A 1 100 ? 11.915 -11.900 -3.129 1.00 85.12 100 LEU A O 1
ATOM 805 N N . SER A 1 101 ? 12.086 -9.870 -4.055 1.00 81.12 101 SER A N 1
ATOM 806 C CA . SER A 1 101 ? 10.639 -9.680 -4.151 1.00 81.12 101 SER A CA 1
ATOM 807 C C . SER A 1 101 ? 9.981 -10.565 -5.213 1.00 81.12 101 SER A C 1
ATOM 809 O O . SER A 1 101 ? 8.783 -10.807 -5.126 1.00 81.12 101 SER A O 1
ATOM 811 N N . CYS A 1 102 ? 10.755 -11.064 -6.187 1.00 85.25 102 CYS A N 1
ATOM 812 C CA . CYS A 1 102 ? 10.258 -11.834 -7.335 1.00 85.25 102 CYS A CA 1
ATOM 813 C C . CYS A 1 102 ? 9.133 -11.127 -8.118 1.00 85.25 102 CYS A C 1
ATOM 815 O O . CYS A 1 102 ? 8.309 -11.781 -8.752 1.00 85.25 102 CYS A O 1
ATOM 817 N N . GLU A 1 103 ? 9.099 -9.795 -8.077 1.00 85.81 103 GLU A N 1
ATOM 818 C CA . GLU A 1 103 ? 8.148 -8.973 -8.820 1.00 85.81 103 GLU A CA 1
ATOM 819 C C . GLU A 1 103 ? 8.841 -8.227 -9.958 1.00 85.81 103 GLU A C 1
ATOM 821 O O . GLU A 1 103 ? 10.009 -7.838 -9.855 1.00 85.81 103 GLU A O 1
ATOM 826 N N . ASP A 1 104 ? 8.085 -7.951 -11.019 1.00 87.44 104 ASP A N 1
ATOM 827 C CA . ASP A 1 104 ? 8.524 -7.047 -12.077 1.00 87.44 104 ASP A CA 1
ATOM 828 C C . ASP A 1 104 ? 8.776 -5.641 -11.528 1.00 87.44 104 ASP A C 1
ATOM 830 O O . ASP A 1 104 ? 8.155 -5.207 -10.550 1.00 8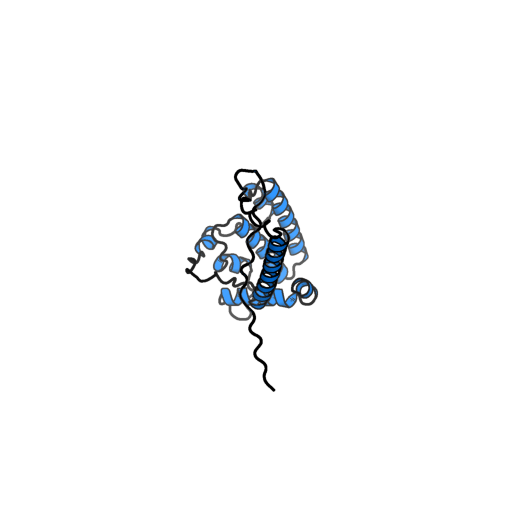7.44 104 ASP A O 1
ATOM 834 N N . LEU A 1 105 ? 9.666 -4.891 -12.183 1.00 86.31 105 LEU A N 1
ATOM 835 C CA . LEU A 1 105 ? 9.903 -3.510 -11.788 1.00 86.31 105 LEU A CA 1
ATOM 836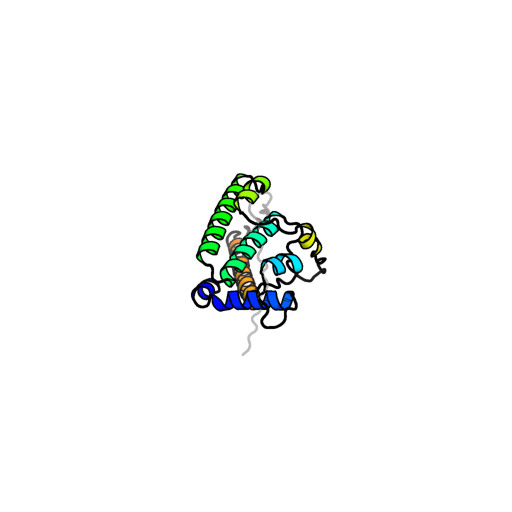 C C . LEU A 1 105 ? 8.642 -2.662 -12.018 1.00 86.31 105 LEU A C 1
ATOM 838 O O . LEU A 1 105 ? 8.032 -2.747 -13.087 1.00 86.31 105 LEU A O 1
ATOM 842 N N . PRO A 1 106 ? 8.305 -1.765 -11.070 1.00 89.12 106 PRO A N 1
ATOM 843 C CA . PRO A 1 106 ? 7.307 -0.741 -11.324 1.00 89.12 106 PRO A CA 1
ATOM 844 C C . PRO A 1 106 ? 7.699 0.072 -12.568 1.00 89.12 106 PRO A C 1
ATOM 846 O O . PRO A 1 106 ? 8.882 0.407 -12.720 1.00 89.12 106 PRO A O 1
ATOM 849 N N . PRO A 1 107 ? 6.748 0.450 -13.437 1.00 90.00 107 PRO A N 1
ATOM 850 C CA . PRO A 1 107 ? 7.013 1.317 -14.579 1.00 90.00 107 PRO A CA 1
ATOM 851 C C . PRO A 1 107 ? 7.248 2.760 -14.100 1.00 90.00 107 PRO A C 1
ATOM 853 O O . PRO A 1 107 ? 6.385 3.627 -14.219 1.00 90.00 107 PRO A O 1
ATOM 856 N N . TYR A 1 108 ? 8.433 3.021 -13.537 1.00 88.69 108 TYR A N 1
ATOM 857 C CA . TYR A 1 108 ? 8.798 4.284 -12.881 1.00 88.69 108 TYR A CA 1
ATOM 858 C C . TYR A 1 108 ? 8.519 5.517 -13.726 1.00 88.69 108 TYR A C 1
ATOM 860 O O . TYR A 1 108 ? 7.930 6.471 -13.232 1.00 88.69 108 TYR A O 1
ATOM 868 N N . ALA A 1 109 ? 8.918 5.482 -14.998 1.00 86.50 109 ALA A N 1
ATOM 869 C CA . ALA A 1 109 ? 8.727 6.602 -15.911 1.00 86.50 109 ALA A CA 1
ATOM 870 C C . ALA A 1 109 ? 7.241 6.929 -16.111 1.00 86.50 109 ALA A C 1
ATOM 872 O O . ALA A 1 109 ? 6.862 8.097 -16.153 1.00 86.50 109 ALA A O 1
ATOM 873 N N . LEU A 1 110 ? 6.396 5.897 -16.182 1.00 85.44 110 LEU A N 1
ATOM 874 C CA . LEU A 1 110 ? 4.959 6.070 -16.332 1.00 85.44 110 LEU A CA 1
ATOM 875 C C . LEU A 1 110 ? 4.351 6.640 -15.047 1.00 85.44 110 LEU A C 1
ATOM 877 O O . LEU A 1 110 ? 3.591 7.596 -15.112 1.00 85.44 110 LEU A O 1
ATOM 881 N N . ILE A 1 111 ? 4.743 6.130 -13.878 1.00 85.31 111 ILE A N 1
ATOM 882 C CA . ILE A 1 111 ? 4.241 6.602 -12.577 1.00 85.31 111 ILE A CA 1
ATOM 883 C C . ILE A 1 111 ? 4.654 8.058 -12.314 1.00 85.31 111 ILE A C 1
ATOM 885 O O . ILE A 1 111 ? 3.812 8.876 -11.946 1.00 85.31 111 ILE A O 1
ATOM 889 N N . ALA A 1 112 ? 5.916 8.408 -12.572 1.00 81.81 112 ALA A N 1
ATOM 890 C CA . ALA A 1 112 ? 6.441 9.759 -12.370 1.00 81.81 112 ALA A CA 1
ATOM 891 C C . ALA A 1 112 ? 5.737 10.815 -13.245 1.00 81.81 112 ALA A C 1
ATOM 893 O O . ALA A 1 112 ? 5.659 11.980 -12.860 1.00 81.81 112 ALA A O 1
ATOM 894 N N . GLY A 1 113 ? 5.170 10.419 -14.390 1.00 75.75 113 GLY A N 1
ATOM 895 C CA . GLY A 1 113 ? 4.390 11.307 -15.256 1.00 75.75 113 GLY A CA 1
ATOM 896 C C . GLY A 1 113 ? 3.058 11.784 -14.660 1.00 75.75 113 GLY A C 1
ATOM 897 O O . GLY A 1 113 ? 2.474 12.735 -15.173 1.00 75.75 113 GLY A O 1
ATOM 898 N N . HIS A 1 114 ? 2.573 11.174 -13.572 1.00 72.31 114 HIS A N 1
ATOM 899 C CA . HIS A 1 114 ? 1.258 11.468 -12.982 1.00 72.31 114 HIS A CA 1
ATOM 900 C C . HIS A 1 114 ? 1.286 12.522 -11.862 1.00 72.31 114 HIS A C 1
ATOM 902 O O . HIS A 1 114 ? 0.344 12.621 -11.072 1.00 72.31 114 HIS A O 1
ATOM 908 N N . VAL A 1 115 ? 2.337 13.342 -11.782 1.00 66.06 115 VAL A N 1
ATOM 909 C CA . VAL A 1 115 ? 2.411 14.433 -10.802 1.00 66.06 115 VAL A CA 1
ATOM 910 C C . VAL A 1 115 ? 1.449 15.549 -11.198 1.00 66.06 115 VAL A C 1
ATOM 912 O O . VAL A 1 115 ? 1.698 16.318 -12.127 1.00 66.06 115 VAL A O 1
ATOM 915 N N . ARG A 1 116 ? 0.336 15.666 -10.471 1.00 64.06 116 ARG A N 1
ATOM 916 C CA . ARG A 1 116 ? -0.539 16.831 -10.589 1.00 64.06 116 ARG A CA 1
ATOM 917 C C . ARG A 1 116 ? 0.136 18.023 -9.899 1.00 64.06 116 ARG A C 1
ATOM 919 O O . ARG A 1 116 ? 0.541 17.884 -8.744 1.00 64.06 116 ARG A O 1
ATOM 926 N N . PRO A 1 117 ? 0.248 19.193 -10.553 1.00 61.97 117 PRO A N 1
ATOM 927 C CA . PRO A 1 117 ? 0.773 20.375 -9.888 1.00 61.97 117 PRO A CA 1
ATOM 928 C C . PRO A 1 117 ? -0.130 20.727 -8.692 1.00 61.97 117 PRO A C 1
ATOM 930 O O . PRO A 1 117 ? -1.360 20.747 -8.845 1.00 61.97 117 PRO A O 1
ATOM 933 N N . PRO A 1 118 ? 0.445 20.975 -7.501 1.00 62.53 118 PRO A N 1
ATOM 934 C CA . PRO A 1 118 ? -0.332 21.350 -6.331 1.00 62.53 118 PRO A CA 1
ATOM 935 C C . PRO A 1 118 ? -1.083 22.646 -6.635 1.00 62.53 118 PRO A C 1
ATOM 937 O O . PRO A 1 118 ? -0.491 23.643 -7.046 1.00 62.53 118 PRO A O 1
ATOM 940 N N . THR A 1 119 ? -2.404 22.625 -6.468 1.00 66.44 119 THR A N 1
ATOM 941 C CA . THR A 1 119 ? -3.217 23.835 -6.608 1.00 66.44 119 THR A CA 1
ATOM 942 C C . THR A 1 119 ? -3.066 24.652 -5.321 1.00 66.44 119 THR A C 1
ATOM 944 O O . THR A 1 119 ? -3.363 24.120 -4.248 1.00 66.44 119 THR A O 1
ATOM 947 N N . PRO A 1 120 ? -2.599 25.913 -5.376 1.00 62.56 120 PRO A N 1
ATOM 948 C CA . PRO A 1 120 ? -2.416 26.727 -4.177 1.00 62.56 120 PRO A CA 1
ATOM 949 C C . PRO A 1 120 ? -3.717 26.831 -3.371 1.00 62.56 120 PRO A C 1
ATOM 951 O O . PRO A 1 120 ? -4.767 27.154 -3.921 1.00 62.56 120 PRO A O 1
ATOM 954 N N . GLY A 1 121 ? -3.653 26.537 -2.071 1.00 61.75 121 GLY A N 1
ATOM 955 C CA . GLY A 1 121 ? -4.806 26.603 -1.163 1.00 61.75 121 GLY A CA 1
ATOM 956 C C . GLY A 1 121 ? -5.735 25.382 -1.173 1.00 61.75 121 GLY A C 1
ATOM 957 O O . GLY A 1 121 ? -6.635 25.315 -0.340 1.00 61.75 121 GLY A O 1
ATOM 958 N N . VAL A 1 122 ? -5.506 24.395 -2.046 1.00 59.31 122 VAL A N 1
ATOM 959 C CA . VAL A 1 122 ? -6.267 23.137 -2.068 1.00 59.31 122 VAL A CA 1
ATOM 960 C C . VAL A 1 122 ? -5.357 22.006 -1.605 1.00 59.31 122 VAL A C 1
ATOM 962 O O . VAL A 1 122 ? -4.363 21.691 -2.258 1.00 59.31 122 VAL A O 1
ATOM 965 N N . LEU A 1 123 ? -5.699 21.374 -0.481 1.00 58.38 123 LEU A N 1
ATOM 966 C CA . LEU A 1 123 ? -5.069 20.111 -0.098 1.00 58.38 123 LEU A CA 1
ATOM 967 C C . LEU A 1 123 ? -5.385 19.075 -1.177 1.00 58.38 123 LEU A C 1
ATOM 969 O O . LEU A 1 123 ? -6.550 18.894 -1.539 1.00 58.38 123 LEU A O 1
ATOM 973 N N . THR A 1 124 ? -4.362 18.403 -1.701 1.00 57.44 124 THR A N 1
ATOM 974 C CA . THR A 1 124 ? -4.549 17.318 -2.664 1.00 57.44 124 THR A CA 1
ATOM 975 C C . THR A 1 124 ? -5.431 16.257 -2.014 1.00 57.44 124 THR A C 1
ATOM 977 O O . THR A 1 124 ? -5.074 15.678 -0.988 1.00 57.44 124 THR A O 1
ATOM 980 N N . ALA A 1 125 ? -6.640 16.072 -2.543 1.00 57.31 125 ALA A N 1
ATOM 981 C CA . ALA A 1 125 ? -7.598 15.156 -1.949 1.00 57.31 125 ALA A CA 1
ATOM 982 C C . ALA A 1 125 ? -7.078 13.719 -2.085 1.00 57.31 125 ALA A C 1
ATOM 984 O O . ALA A 1 125 ? -6.859 13.240 -3.198 1.00 57.31 125 ALA A O 1
ATOM 985 N N . ASN A 1 126 ? -6.920 13.021 -0.958 1.00 60.62 126 ASN A N 1
ATOM 986 C CA . ASN A 1 126 ? -6.645 11.587 -0.951 1.00 60.62 126 ASN A CA 1
ATOM 987 C C . ASN A 1 126 ? -7.835 10.855 -1.581 1.00 60.62 126 ASN A C 1
ATOM 989 O O . ASN A 1 126 ? -8.855 10.652 -0.933 1.00 60.62 126 ASN A O 1
ATOM 993 N N . ARG A 1 127 ? -7.710 10.456 -2.851 1.00 68.94 127 ARG A N 1
ATOM 994 C CA . ARG A 1 127 ? -8.793 9.794 -3.603 1.00 68.94 127 ARG A CA 1
ATOM 995 C C . ARG A 1 127 ? -9.151 8.405 -3.074 1.00 68.94 127 ARG A C 1
ATOM 997 O O . ARG A 1 127 ? -10.244 7.924 -3.340 1.00 68.94 127 ARG A O 1
ATOM 1004 N N . THR A 1 128 ? -8.222 7.760 -2.371 1.00 75.19 128 THR A N 1
ATOM 1005 C CA . THR A 1 128 ? -8.358 6.390 -1.852 1.00 75.19 128 THR A CA 1
ATOM 1006 C C . THR A 1 128 ? -8.948 6.303 -0.457 1.00 75.19 128 THR A C 1
ATOM 1008 O O . THR A 1 128 ? -9.384 5.225 -0.067 1.00 75.19 128 THR A O 1
ATOM 1011 N N . ALA A 1 129 ? -8.916 7.393 0.307 1.00 80.69 129 ALA A N 1
ATOM 1012 C CA . ALA A 1 129 ? -9.461 7.416 1.650 1.00 80.69 129 ALA A CA 1
ATOM 1013 C C . ALA A 1 129 ? -10.894 7.942 1.598 1.00 80.69 129 ALA A C 1
ATOM 1015 O O . ALA A 1 129 ? -11.141 9.016 1.049 1.00 80.69 129 ALA A O 1
ATOM 1016 N N . ASP A 1 130 ? -11.824 7.206 2.201 1.00 84.69 130 ASP A N 1
ATOM 1017 C CA . ASP A 1 130 ? -13.196 7.672 2.373 1.00 84.69 130 ASP A CA 1
ATOM 1018 C C . ASP A 1 130 ? -13.201 8.995 3.160 1.00 84.69 130 ASP A C 1
ATOM 1020 O O . ASP A 1 130 ? -12.452 9.165 4.131 1.00 84.69 130 ASP A O 1
ATOM 1024 N N . ALA A 1 131 ? -14.053 9.937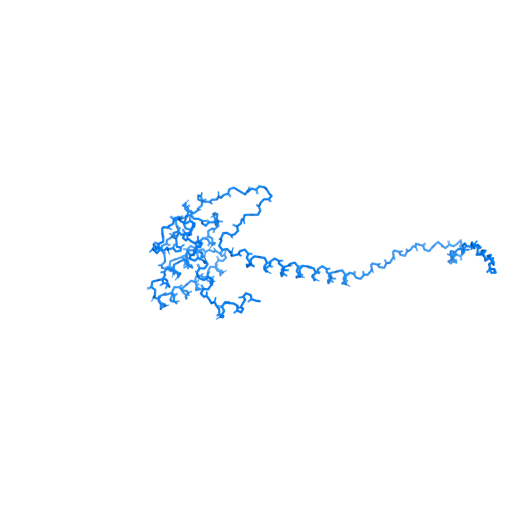 2.748 1.00 82.81 131 ALA A N 1
ATOM 1025 C CA . ALA A 1 131 ? -14.184 11.238 3.397 1.00 82.81 131 ALA A CA 1
ATOM 1026 C C . ALA A 1 131 ? -14.496 11.102 4.896 1.00 82.81 131 ALA A C 1
ATOM 1028 O O . ALA A 1 131 ? -13.941 11.842 5.707 1.00 82.81 131 ALA A O 1
ATOM 1029 N N . LEU A 1 132 ? -15.295 10.099 5.275 1.00 83.81 132 LEU A N 1
ATOM 1030 C CA . LEU A 1 132 ? -15.623 9.813 6.670 1.00 83.81 132 LEU A CA 1
ATOM 1031 C C . LEU A 1 132 ? -14.395 9.354 7.461 1.00 83.81 132 LEU A C 1
ATOM 1033 O O . LEU A 1 132 ? -14.248 9.690 8.636 1.00 83.81 132 LEU A O 1
ATOM 1037 N N . TRP A 1 133 ? -13.485 8.594 6.841 1.00 86.88 133 TRP A N 1
ATOM 1038 C CA . TRP A 1 133 ? -12.265 8.148 7.521 1.00 86.88 133 TRP A CA 1
ATOM 1039 C C . TRP A 1 133 ? -11.361 9.339 7.808 1.00 86.88 133 TRP A C 1
ATOM 1041 O O . TRP A 1 133 ? -10.812 9.444 8.904 1.00 86.88 133 TRP A O 1
ATOM 1051 N N . LEU A 1 134 ? -11.244 10.251 6.840 1.00 86.00 134 LEU A N 1
ATOM 1052 C CA . LEU A 1 134 ? -10.474 11.480 6.991 1.00 86.00 134 LEU A CA 1
ATOM 1053 C C . LEU A 1 134 ? -11.081 12.390 8.059 1.00 86.00 134 LEU A C 1
ATOM 1055 O O . LEU A 1 134 ? -10.346 12.877 8.911 1.00 86.00 134 LEU A O 1
ATOM 1059 N N . GLU A 1 135 ? -12.399 12.577 8.066 1.00 87.56 135 GLU A N 1
ATOM 1060 C CA . GLU A 1 135 ? -13.087 13.408 9.057 1.00 87.56 135 GLU A CA 1
ATOM 1061 C C . GLU A 1 135 ? -12.869 12.893 10.487 1.00 87.56 135 GLU A C 1
ATOM 1063 O O . GLU A 1 135 ? -12.464 13.653 11.371 1.00 87.56 135 GLU A O 1
ATOM 1068 N N . VAL A 1 136 ? -13.036 11.583 10.704 1.00 89.00 136 VAL A N 1
ATOM 1069 C CA . VAL A 1 136 ? -12.794 10.946 12.008 1.00 89.00 136 VAL A CA 1
ATOM 1070 C C . VAL A 1 136 ? -11.333 11.101 12.441 1.00 89.00 136 VAL A C 1
ATOM 1072 O O . VAL A 1 136 ? -11.059 11.404 13.604 1.00 89.00 136 VAL A O 1
ATOM 1075 N N . LEU A 1 137 ? -10.381 10.918 11.521 1.00 87.38 137 LEU A N 1
ATOM 1076 C CA . LEU A 1 137 ? -8.955 11.078 11.817 1.00 87.38 137 LEU A CA 1
ATOM 1077 C C . LEU A 1 137 ? -8.593 12.534 12.134 1.00 87.38 137 LEU A C 1
ATOM 1079 O O . LEU A 1 137 ? -7.849 12.781 13.082 1.00 87.38 137 LEU A O 1
ATOM 1083 N N . LEU A 1 138 ? -9.132 13.498 11.387 1.00 88.88 138 LEU A N 1
ATOM 1084 C CA . LEU A 1 138 ? -8.895 14.926 11.608 1.00 88.88 138 LEU A CA 1
ATOM 1085 C C . LEU A 1 138 ? -9.482 15.399 12.939 1.00 88.88 138 LEU A C 1
ATOM 1087 O O . LEU A 1 138 ? -8.820 16.141 13.667 1.00 88.88 138 LEU A O 1
ATOM 1091 N N . SER A 1 139 ? -10.687 14.940 13.283 1.00 90.19 139 SER A N 1
ATOM 1092 C CA . SER A 1 139 ? -11.304 15.201 14.585 1.00 90.19 139 SER A CA 1
ATOM 1093 C C . SER A 1 139 ? -10.409 14.697 15.722 1.00 90.19 139 SER A C 1
ATOM 1095 O O . SER A 1 139 ? -10.050 15.465 16.616 1.00 90.19 139 SER A O 1
ATOM 1097 N N . HIS A 1 140 ? -9.925 13.457 15.619 1.00 90.62 140 HIS A N 1
ATOM 1098 C CA . HIS A 1 140 ? -9.034 12.880 16.621 1.00 90.62 140 HIS A CA 1
ATOM 1099 C C . HIS A 1 140 ? -7.679 13.608 16.722 1.00 90.62 140 HIS A C 1
ATOM 1101 O O . HIS A 1 140 ? -7.176 13.861 17.817 1.00 90.62 140 HIS A O 1
ATOM 1107 N N . LEU A 1 141 ? -7.087 14.006 15.591 1.00 90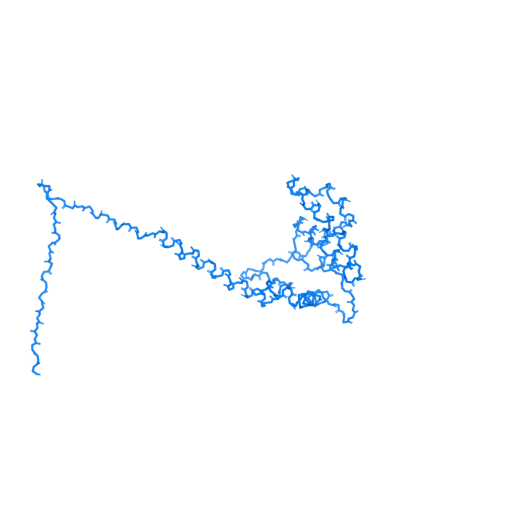.31 141 LEU A N 1
ATOM 1108 C CA . LEU A 1 141 ? -5.848 14.792 15.577 1.00 90.31 141 LEU A CA 1
ATOM 1109 C C . LEU A 1 141 ? -6.031 16.160 16.244 1.00 90.31 141 LEU A C 1
ATOM 1111 O O . LEU A 1 141 ? -5.152 16.608 16.985 1.00 90.31 141 LEU A O 1
ATOM 1115 N N . LYS A 1 142 ? -7.178 16.813 16.024 1.00 93.94 142 LYS A N 1
ATOM 1116 C CA . LYS A 1 142 ? -7.519 18.083 16.673 1.00 93.94 142 LYS A CA 1
ATOM 1117 C C . LYS A 1 142 ? -7.610 17.928 18.191 1.00 93.94 142 LYS A C 1
ATOM 1119 O O . LYS A 1 142 ? -7.099 18.788 18.910 1.00 93.94 142 LYS A O 1
ATOM 1124 N N . GLU A 1 143 ? -8.207 16.844 18.682 1.00 93.00 143 GLU A N 1
ATOM 1125 C CA . GLU A 1 143 ? -8.270 16.530 20.116 1.00 93.00 143 GLU A CA 1
ATOM 1126 C C . GLU A 1 143 ? -6.872 16.336 20.713 1.00 93.00 143 GLU A C 1
ATOM 1128 O O . GLU A 1 143 ? -6.538 16.973 21.715 1.00 93.00 143 GLU A O 1
ATOM 1133 N N . ILE A 1 144 ? -6.022 15.529 20.064 1.00 93.00 144 ILE A N 1
ATOM 1134 C CA . ILE A 1 144 ? -4.633 15.303 20.497 1.00 93.00 144 ILE A CA 1
ATOM 1135 C C . ILE A 1 144 ? -3.861 16.623 20.547 1.00 93.00 144 ILE A C 1
ATOM 1137 O O . ILE A 1 144 ? -3.148 16.885 21.519 1.00 93.00 144 ILE A O 1
ATOM 1141 N N . ASN A 1 145 ? -4.001 17.467 19.521 1.00 93.00 145 ASN A N 1
ATOM 1142 C CA . ASN A 1 145 ? -3.297 18.742 19.480 1.00 93.00 145 ASN A CA 1
ATOM 1143 C C . ASN A 1 145 ? -3.803 19.701 20.568 1.00 93.00 145 ASN A C 1
ATOM 1145 O O . ASN A 1 145 ? -2.998 20.288 21.287 1.00 93.00 145 ASN A O 1
ATOM 1149 N N . THR A 1 146 ? -5.121 19.786 20.765 1.00 93.38 146 THR A N 1
ATOM 1150 C CA . THR A 1 146 ? -5.729 20.609 21.826 1.00 93.38 146 THR A CA 1
ATOM 1151 C C . THR A 1 146 ? -5.249 20.158 23.207 1.00 93.38 146 THR A C 1
ATOM 1153 O O . THR A 1 146 ? -4.877 20.985 24.039 1.00 93.38 146 THR A O 1
ATOM 1156 N N . TYR A 1 147 ? -5.181 18.844 23.442 1.00 91.75 147 TYR A N 1
ATOM 1157 C CA . TYR A 1 147 ? -4.653 18.279 24.682 1.00 91.75 147 TYR A CA 1
ATOM 1158 C C . TYR A 1 147 ? -3.160 18.585 24.870 1.00 91.75 147 TYR A C 1
ATOM 1160 O O . TYR A 1 147 ? -2.742 19.012 25.946 1.00 91.75 147 TYR A O 1
ATOM 1168 N N . SER A 1 148 ? -2.350 18.410 23.823 1.00 92.25 148 SER A N 1
ATOM 1169 C CA . SER A 1 148 ? -0.919 18.743 23.820 1.00 92.25 148 SER A CA 1
ATOM 1170 C C . SER A 1 148 ? -0.679 20.218 24.156 1.00 92.25 148 SER A C 1
ATOM 1172 O O . SER A 1 148 ? 0.160 20.541 25.000 1.00 92.25 148 SER A O 1
ATOM 1174 N N . GLU A 1 149 ? -1.447 21.126 23.553 1.00 90.94 149 GLU A N 1
ATOM 1175 C CA . GLU A 1 149 ? -1.367 22.562 23.817 1.00 90.94 149 GLU A CA 1
ATOM 1176 C C . GLU A 1 149 ? -1.817 22.920 25.236 1.00 90.94 149 GLU A C 1
ATOM 1178 O O . GLU A 1 149 ? -1.114 23.663 25.925 1.00 90.94 149 GLU A O 1
ATOM 1183 N N . ALA A 1 150 ? -2.935 22.361 25.710 1.00 88.56 150 ALA A N 1
ATOM 1184 C CA . ALA A 1 150 ? -3.404 22.552 27.081 1.00 88.56 150 ALA A CA 1
ATOM 1185 C C . ALA A 1 150 ? -2.361 22.061 28.097 1.00 88.56 150 ALA A C 1
ATOM 1187 O O . ALA A 1 150 ? -2.014 22.779 29.034 1.00 88.56 150 ALA A O 1
ATOM 1188 N N . ARG A 1 151 ? -1.768 20.886 27.862 1.00 87.94 151 ARG A N 1
ATOM 1189 C CA . ARG A 1 151 ? -0.693 20.341 28.698 1.00 87.94 151 ARG A CA 1
ATOM 1190 C C . ARG A 1 151 ? 0.542 21.243 28.704 1.00 87.94 151 ARG A C 1
ATOM 1192 O O . ARG A 1 151 ? 1.111 21.482 29.768 1.00 87.94 151 ARG A O 1
ATOM 1199 N N . LYS A 1 152 ? 0.950 21.787 27.552 1.00 88.56 152 LYS A N 1
ATOM 1200 C CA . LYS A 1 152 ? 2.066 22.750 27.474 1.00 88.56 152 LYS A CA 1
ATOM 1201 C C . LYS A 1 152 ? 1.774 24.027 28.265 1.00 88.56 152 LYS A C 1
ATOM 1203 O O . LYS A 1 152 ? 2.672 24.515 28.947 1.00 88.56 152 LYS A O 1
ATOM 1208 N N . ARG A 1 153 ? 0.539 24.542 28.214 1.00 83.00 153 ARG A N 1
ATOM 1209 C CA . ARG A 1 153 ? 0.102 25.717 28.993 1.00 83.00 153 ARG A CA 1
ATOM 1210 C C . ARG A 1 153 ? 0.081 25.452 30.497 1.00 83.00 153 ARG A C 1
ATOM 1212 O O . ARG A 1 153 ? 0.442 26.334 31.253 1.00 83.00 153 ARG A O 1
ATOM 1219 N N . LEU A 1 154 ? -0.288 24.248 30.930 1.00 80.81 154 LEU A N 1
ATOM 1220 C CA . LEU A 1 154 ? -0.254 23.868 32.349 1.00 80.81 154 LEU A CA 1
ATOM 1221 C C . LEU A 1 154 ? 1.176 23.639 32.860 1.00 80.81 154 LEU A C 1
ATOM 1223 O O . LEU A 1 154 ? 1.478 23.937 34.010 1.00 80.81 154 LEU A O 1
ATOM 1227 N N . THR A 1 155 ? 2.064 23.126 32.002 1.00 79.44 155 THR A N 1
ATOM 1228 C CA . THR A 1 155 ? 3.478 22.890 32.352 1.00 79.44 155 THR A CA 1
ATOM 1229 C C . THR A 1 155 ? 4.268 24.200 32.407 1.00 79.44 155 THR A C 1
ATOM 1231 O O . THR A 1 155 ? 5.139 24.372 33.254 1.00 79.44 155 THR A O 1
ATOM 1234 N N . ARG A 1 156 ? 3.943 25.157 31.529 1.00 70.81 156 ARG A N 1
ATOM 1235 C CA . ARG A 1 156 ? 4.357 26.557 31.663 1.00 70.81 156 ARG A CA 1
ATOM 1236 C C . ARG A 1 156 ? 3.413 27.244 32.647 1.00 70.81 156 ARG A C 1
ATOM 1238 O O . ARG A 1 156 ? 2.561 28.022 32.229 1.00 70.81 156 ARG A O 1
ATOM 1245 N N . GLY A 1 157 ? 3.541 26.927 33.938 1.00 59.84 157 GLY A N 1
ATOM 1246 C CA . GLY A 1 157 ? 2.854 27.674 34.997 1.00 59.84 157 GLY A CA 1
ATOM 1247 C C . GLY A 1 157 ? 3.037 29.192 34.818 1.00 59.84 157 GLY A C 1
ATOM 1248 O O . GLY A 1 157 ? 3.931 29.604 34.069 1.00 59.84 157 GLY A O 1
ATOM 1249 N N . PRO A 1 158 ? 2.202 30.033 35.461 1.00 61.28 158 PRO A N 1
ATOM 1250 C CA . PRO A 1 158 ? 2.300 31.483 35.329 1.00 61.28 158 PRO A CA 1
ATOM 1251 C C . PRO A 1 158 ? 3.762 31.886 35.490 1.00 61.28 158 PRO A C 1
ATOM 1253 O O . PRO A 1 158 ? 4.375 31.534 36.500 1.00 61.28 158 PRO A O 1
ATOM 1256 N N . SER A 1 159 ? 4.339 32.558 34.485 1.00 53.97 159 SER A N 1
ATOM 1257 C CA . SER A 1 159 ? 5.641 33.195 34.683 1.00 53.97 159 SER A CA 1
ATOM 1258 C C . SER A 1 159 ? 5.509 33.995 35.974 1.00 53.97 159 SER A C 1
ATOM 1260 O O . SER A 1 159 ? 4.532 34.750 36.070 1.00 53.97 159 SER A O 1
ATOM 1262 N N . PRO A 1 160 ? 6.398 33.822 36.973 1.00 52.62 160 PRO A N 1
ATOM 1263 C CA . PRO A 1 160 ? 6.363 34.683 38.141 1.00 52.62 160 PRO A CA 1
ATOM 1264 C C . PRO A 1 160 ? 6.325 36.109 37.604 1.00 52.62 160 PRO A C 1
ATOM 1266 O O . PRO A 1 160 ? 7.087 36.444 36.687 1.00 52.62 160 PRO A O 1
ATOM 1269 N N . ALA A 1 161 ? 5.339 36.883 38.067 1.00 56.91 161 ALA A N 1
ATOM 1270 C CA . ALA A 1 161 ? 5.207 38.277 37.682 1.00 56.91 161 ALA A CA 1
ATOM 1271 C C . ALA A 1 161 ? 6.600 38.908 37.799 1.00 56.91 161 ALA A C 1
ATOM 1273 O O . ALA A 1 161 ? 7.284 38.610 38.786 1.00 56.91 161 ALA A O 1
ATOM 1274 N N . PRO A 1 162 ? 7.064 39.693 36.807 1.00 52.75 162 PRO A N 1
ATOM 1275 C CA . PRO A 1 162 ? 8.350 40.356 36.936 1.00 52.75 162 PRO A CA 1
ATOM 1276 C C . PRO A 1 162 ? 8.324 41.082 38.276 1.00 52.75 162 PRO A C 1
ATOM 1278 O O . PRO A 1 162 ? 7.420 41.886 38.516 1.00 52.75 162 PRO A O 1
ATOM 1281 N N . LEU A 1 163 ? 9.238 40.706 39.176 1.00 54.81 163 LEU A N 1
ATOM 1282 C CA . LEU A 1 163 ? 9.415 41.400 40.439 1.00 54.81 163 LEU A CA 1
ATOM 1283 C C . LEU A 1 163 ? 9.696 42.843 40.042 1.00 54.81 163 LEU A C 1
ATOM 1285 O O . LEU A 1 163 ? 10.770 43.141 39.517 1.00 54.81 163 LEU A O 1
ATOM 1289 N N . LEU A 1 164 ? 8.693 43.713 40.179 1.00 62.16 164 LEU A N 1
ATOM 1290 C CA . LEU A 1 164 ? 8.904 45.137 39.998 1.00 62.16 164 LEU A CA 1
ATOM 1291 C C . LEU A 1 164 ? 10.068 45.497 40.925 1.00 62.16 164 LEU A C 1
ATOM 1293 O O . LEU A 1 164 ? 10.051 45.061 42.083 1.00 62.16 164 LEU A O 1
ATOM 1297 N N . PRO A 1 165 ? 11.098 46.206 40.435 1.00 55.25 165 PRO A N 1
ATOM 1298 C CA . PRO A 1 165 ? 12.209 46.590 41.283 1.00 55.25 165 PRO A CA 1
ATOM 1299 C C . PRO A 1 165 ? 11.637 47.323 42.495 1.00 55.25 165 PRO A C 1
ATOM 1301 O O . PRO A 1 165 ? 10.871 48.278 42.350 1.00 55.25 165 PRO A O 1
ATOM 1304 N N . VAL A 1 166 ? 11.949 46.819 43.690 1.00 56.12 166 VAL A N 1
ATOM 1305 C CA . VAL A 1 166 ? 11.581 47.476 44.941 1.00 56.12 166 VAL A CA 1
ATOM 1306 C C . VAL A 1 166 ? 12.273 48.834 44.913 1.00 56.12 166 VAL A C 1
ATOM 1308 O O . VAL A 1 166 ? 13.496 48.902 45.010 1.00 56.12 166 VAL A O 1
ATOM 1311 N N . HIS A 1 167 ? 11.514 49.911 44.720 1.00 55.41 167 HIS A N 1
ATOM 1312 C CA . HIS A 1 167 ? 12.044 51.250 44.931 1.00 55.41 167 HIS A CA 1
ATOM 1313 C C . HIS A 1 167 ? 12.265 51.405 46.437 1.00 55.41 167 HIS A C 1
ATOM 1315 O O . HIS A 1 167 ? 11.316 51.502 47.216 1.00 55.41 167 HIS A O 1
ATOM 1321 N N . LEU A 1 168 ? 13.532 51.312 46.830 1.00 53.00 168 LEU A N 1
ATOM 1322 C CA . LEU A 1 168 ? 14.003 51.594 48.177 1.00 53.00 168 LEU A CA 1
ATOM 1323 C C . LEU A 1 168 ? 14.232 53.101 48.301 1.00 53.00 168 LEU A C 1
ATOM 1325 O O . LEU A 1 168 ? 14.720 53.735 47.360 1.00 53.00 168 LEU A O 1
ATOM 1329 N N . ASP A 1 169 ? 13.902 53.658 49.459 1.00 56.78 169 ASP A N 1
ATOM 1330 C CA . ASP A 1 169 ? 14.304 55.017 49.818 1.00 56.78 169 ASP A CA 1
ATOM 1331 C C . ASP A 1 169 ? 15.821 55.094 50.069 1.00 56.78 169 ASP A C 1
ATOM 1333 O O . ASP A 1 169 ? 16.495 54.067 50.177 1.00 56.78 169 ASP A O 1
ATOM 1337 N N . ALA A 1 170 ? 16.369 56.308 50.206 1.00 59.88 170 ALA A N 1
ATOM 1338 C CA . ALA A 1 170 ? 17.796 56.534 50.479 1.00 59.88 170 ALA A CA 1
ATOM 1339 C C . ALA A 1 170 ? 18.314 55.821 51.750 1.00 59.88 170 ALA A C 1
ATOM 1341 O O . ALA A 1 170 ? 19.509 55.557 51.853 1.00 59.88 170 ALA A O 1
ATOM 1342 N N . ASP A 1 171 ? 17.410 55.443 52.661 1.00 59.19 171 ASP A N 1
ATOM 1343 C CA . ASP A 1 171 ? 17.702 54.729 53.910 1.00 59.19 171 ASP A CA 1
ATOM 1344 C C . ASP A 1 171 ? 17.408 53.211 53.839 1.00 59.19 171 ASP A C 1
ATOM 1346 O O . ASP A 1 171 ? 17.421 52.517 54.855 1.00 59.19 171 ASP A O 1
ATOM 1350 N N . GLY A 1 172 ? 17.133 52.663 52.647 1.00 55.88 172 GLY A N 1
ATOM 1351 C CA . GLY A 1 172 ? 17.012 51.215 52.424 1.00 55.88 172 GLY A CA 1
ATOM 1352 C C . GLY A 1 172 ? 15.695 50.572 52.882 1.00 55.88 172 GLY A C 1
ATOM 1353 O O . GLY A 1 172 ? 15.625 49.348 52.999 1.00 55.88 172 GLY A O 1
ATOM 1354 N N . VAL A 1 173 ? 14.642 51.358 53.124 1.00 60.44 173 VAL A N 1
ATOM 1355 C CA . VAL A 1 173 ? 13.311 50.851 53.507 1.00 60.44 173 VAL A CA 1
ATOM 1356 C C . VAL A 1 173 ? 12.419 50.681 52.260 1.00 60.44 173 VAL A C 1
ATOM 1358 O O . VAL A 1 173 ? 12.421 51.560 51.396 1.00 60.44 173 VAL A O 1
ATOM 1361 N N . PRO A 1 174 ? 11.650 49.576 52.125 1.00 52.84 174 PRO A N 1
ATOM 1362 C CA . PRO A 1 174 ? 10.730 49.381 51.004 1.00 52.84 174 PRO A CA 1
ATOM 1363 C C . PRO A 1 174 ? 9.572 50.384 51.026 1.00 52.84 174 PRO A C 1
ATOM 1365 O O . PRO A 1 174 ? 8.786 50.413 51.977 1.00 52.84 174 PRO A O 1
ATOM 1368 N N . LEU A 1 175 ? 9.401 51.146 49.942 1.00 55.50 175 LEU A N 1
ATOM 1369 C CA . LEU A 1 175 ? 8.220 51.984 49.754 1.00 55.50 175 LEU A CA 1
ATOM 1370 C C . LEU A 1 175 ? 6.984 51.118 49.490 1.00 55.50 175 LEU A C 1
ATOM 1372 O O . LEU A 1 175 ? 6.776 50.609 48.387 1.00 55.50 175 LEU A O 1
ATOM 1376 N N . LEU A 1 176 ? 6.117 50.976 50.493 1.00 53.56 176 LEU A N 1
ATOM 1377 C CA . LEU A 1 176 ? 4.773 50.446 50.273 1.00 53.56 176 LEU A CA 1
ATOM 1378 C C . LEU A 1 176 ? 3.960 51.444 49.423 1.00 53.56 176 LEU A C 1
ATOM 1380 O O . LEU A 1 176 ? 3.959 52.645 49.717 1.00 53.56 176 LEU A O 1
ATOM 1384 N N . PRO A 1 177 ? 3.238 50.988 48.382 1.00 49.78 177 PRO A N 1
ATOM 1385 C CA . PRO A 1 177 ? 2.441 51.874 47.545 1.00 49.78 177 PRO A CA 1
ATOM 1386 C C . PRO A 1 177 ? 1.342 52.539 48.384 1.00 49.78 177 PRO A C 1
ATOM 1388 O O . PRO A 1 177 ? 0.502 51.868 48.984 1.00 49.78 177 PRO A O 1
ATOM 1391 N N . LYS A 1 178 ? 1.341 53.878 48.430 1.00 45.31 178 LYS A N 1
ATOM 1392 C CA . LYS A 1 178 ? 0.328 54.666 49.147 1.00 45.31 178 LYS A CA 1
ATOM 1393 C C . LYS A 1 178 ? -1.063 54.336 48.595 1.00 45.31 178 LYS A C 1
ATOM 1395 O O . LYS A 1 178 ? -1.358 54.613 47.433 1.00 45.31 178 LYS A O 1
ATOM 1400 N N . ALA A 1 179 ? -1.923 53.765 49.438 1.00 41.84 179 ALA A N 1
ATOM 1401 C CA . ALA A 1 179 ? -3.320 53.510 49.113 1.00 41.84 179 ALA A CA 1
ATOM 1402 C C . ALA A 1 179 ? -4.021 54.830 48.746 1.00 41.84 179 ALA A C 1
ATOM 1404 O O . ALA A 1 179 ? -4.140 55.737 49.574 1.00 41.84 179 ALA A O 1
ATOM 1405 N N . LYS A 1 180 ? -4.488 54.949 47.498 1.00 40.75 180 LYS A N 1
ATOM 1406 C CA . LYS A 1 180 ? -5.373 56.042 47.081 1.00 40.75 180 LYS A CA 1
ATOM 1407 C C . LYS A 1 180 ? -6.706 55.886 47.820 1.00 40.75 180 LYS A C 1
ATOM 1409 O O . LYS A 1 180 ? -7.514 55.033 47.465 1.00 40.75 180 LYS A O 1
ATOM 1414 N N . LYS A 1 181 ? -6.932 56.704 48.852 1.00 40.97 181 LYS A N 1
ATOM 1415 C CA . LYS A 1 181 ? -8.258 56.916 49.447 1.00 40.97 181 LYS A CA 1
ATOM 1416 C C . LYS A 1 181 ? -9.133 57.631 48.420 1.00 40.97 181 LYS A C 1
ATOM 1418 O O . LYS A 1 181 ? -8.998 58.838 48.269 1.00 40.97 181 LYS A O 1
ATOM 1423 N N . ASN A 1 182 ? -10.035 56.908 47.762 1.00 39.53 182 ASN A N 1
ATOM 1424 C CA . ASN A 1 182 ? -11.186 57.522 47.108 1.00 39.53 182 ASN A CA 1
ATOM 1425 C C . ASN A 1 182 ? -12.459 57.087 47.840 1.00 39.53 182 ASN A C 1
ATOM 1427 O O . ASN A 1 182 ? -12.723 55.903 48.027 1.00 39.53 182 ASN A O 1
ATOM 1431 N N . HIS A 1 183 ? -13.169 58.107 48.310 1.00 37.50 183 HIS A N 1
ATOM 1432 C CA . HIS A 1 183 ? -14.354 58.089 49.151 1.00 37.50 183 HIS A CA 1
ATOM 1433 C C . HIS A 1 183 ? -15.517 57.290 48.543 1.00 37.50 183 HIS A C 1
ATOM 1435 O O . HIS A 1 183 ? -15.950 57.564 47.427 1.00 37.50 183 HIS A O 1
ATOM 1441 N N . LEU A 1 184 ? -16.068 56.361 49.329 1.00 38.22 184 LEU A N 1
ATOM 1442 C CA . LEU A 1 184 ? -17.422 55.838 49.162 1.00 38.22 184 LEU A CA 1
ATOM 1443 C C . LEU A 1 184 ? -18.395 56.831 49.815 1.00 38.22 184 LEU A C 1
ATOM 1445 O O . LEU A 1 184 ? -18.477 56.903 51.039 1.00 38.22 184 LEU A O 1
ATOM 1449 N N . CYS A 1 185 ? -19.116 57.601 49.000 1.00 35.50 185 CYS A N 1
ATOM 1450 C CA . CYS A 1 185 ? -20.369 58.227 49.409 1.00 35.50 185 CYS A CA 1
ATOM 1451 C C . CYS A 1 185 ? -21.468 57.157 49.356 1.00 35.50 185 CYS A C 1
ATOM 1453 O O . CYS A 1 185 ? -21.874 56.746 48.273 1.00 35.50 185 CYS A O 1
ATOM 1455 N N . TYR A 1 186 ? -21.929 56.711 50.524 1.00 34.69 186 TYR A N 1
ATOM 1456 C CA . TYR A 1 186 ? -23.278 56.173 50.682 1.00 34.69 186 TYR A CA 1
ATOM 1457 C C . TYR A 1 186 ? -24.229 57.374 50.724 1.00 34.69 186 TYR A C 1
ATOM 1459 O O . TYR A 1 186 ? -24.069 58.248 51.573 1.00 34.69 186 TYR A O 1
ATOM 1467 N N . LEU A 1 187 ? -25.170 57.435 49.784 1.00 38.47 187 LEU A N 1
ATOM 1468 C CA . LEU A 1 187 ? -26.385 58.227 49.927 1.00 38.47 187 LEU A CA 1
ATOM 1469 C C . LEU A 1 187 ? -27.529 57.244 50.132 1.00 38.47 187 LEU A C 1
ATOM 1471 O O . LEU A 1 187 ? -27.754 56.352 49.313 1.00 38.47 187 LEU A O 1
ATOM 1475 N N . ASP A 1 188 ? -28.184 57.435 51.267 1.00 36.50 188 ASP A N 1
ATOM 1476 C CA . ASP A 1 188 ? -29.443 56.840 51.669 1.00 36.50 188 ASP A CA 1
ATOM 1477 C C . ASP A 1 188 ? -30.507 56.986 50.575 1.00 36.50 188 ASP A C 1
ATOM 1479 O O . ASP A 1 188 ? -30.674 58.060 49.994 1.00 36.50 188 ASP A O 1
ATOM 1483 N N . PHE A 1 189 ? -31.284 55.928 50.361 1.00 39.31 189 PHE A N 1
ATOM 1484 C CA . PHE A 1 189 ? -32.660 56.068 49.908 1.00 39.31 189 PHE A CA 1
ATOM 1485 C C . PHE A 1 189 ? -33.557 55.229 50.815 1.00 39.31 189 PHE A C 1
ATOM 1487 O O . PHE A 1 189 ? -33.385 54.015 50.940 1.00 39.31 189 PHE A O 1
ATOM 1494 N N . LEU A 1 190 ? -34.445 55.971 51.479 1.00 41.72 190 LEU A N 1
ATOM 1495 C CA . LEU A 1 190 ? -35.707 55.549 52.078 1.00 41.72 190 LEU A CA 1
ATOM 1496 C C . LEU A 1 190 ? -36.538 54.693 51.116 1.00 41.72 190 LEU A C 1
ATOM 1498 O O . LEU A 1 190 ? -36.530 55.009 49.902 1.00 41.72 190 LEU A O 1
#

Radius of gyration: 31.55 Å; chains: 1; bounding box: 56×77×71 Å